Protein AF-R7TY00-F1 (afdb_monomer)

Structure (mmCIF, N/CA/C/O backbone):
data_AF-R7TY00-F1
#
_entry.id   AF-R7TY00-F1
#
loop_
_atom_site.group_PDB
_atom_site.id
_atom_site.type_symbol
_atom_site.label_atom_id
_atom_site.label_alt_id
_atom_site.label_comp_id
_atom_site.label_asym_id
_atom_site.label_entity_id
_atom_site.label_seq_id
_atom_site.pdbx_PDB_ins_code
_atom_site.Cartn_x
_atom_site.Cartn_y
_atom_site.Cartn_z
_atom_site.occupancy
_atom_site.B_iso_or_equiv
_atom_site.auth_seq_id
_atom_site.auth_comp_id
_atom_site.auth_asym_id
_atom_site.auth_atom_id
_atom_site.pdbx_PDB_model_num
ATOM 1 N N . LEU A 1 1 ? -5.956 -18.239 -15.427 1.00 27.27 1 LEU A N 1
ATOM 2 C CA . LEU A 1 1 ? -6.424 -19.317 -14.530 1.00 27.27 1 LEU A CA 1
ATOM 3 C C . LEU A 1 1 ? -5.347 -20.391 -14.455 1.00 27.27 1 LEU A C 1
ATOM 5 O O . LEU A 1 1 ? -5.398 -21.331 -15.228 1.00 27.27 1 LEU A O 1
ATOM 9 N N . TRP A 1 2 ? -4.341 -20.191 -13.605 1.00 21.28 2 TRP A N 1
ATOM 10 C CA . TRP A 1 2 ? -3.371 -21.219 -13.214 1.00 21.28 2 TRP A CA 1
ATOM 11 C C . TRP A 1 2 ? -3.068 -20.985 -11.730 1.00 21.28 2 TRP A C 1
ATOM 13 O O . TRP A 1 2 ? -2.509 -19.950 -11.372 1.00 21.28 2 TRP A O 1
ATOM 23 N N . THR A 1 3 ? -3.526 -21.903 -10.884 1.00 23.73 3 THR A N 1
ATOM 24 C CA . THR A 1 3 ? -3.155 -22.048 -9.471 1.00 23.73 3 THR A CA 1
ATOM 25 C C . THR A 1 3 ? -1.906 -22.922 -9.396 1.00 23.73 3 THR A C 1
ATOM 27 O O . THR A 1 3 ? -1.808 -23.899 -10.138 1.00 23.73 3 THR A O 1
ATOM 30 N N . PHE A 1 4 ? -0.956 -22.585 -8.524 1.00 26.56 4 PHE A N 1
ATOM 31 C CA . PHE A 1 4 ? 0.156 -23.478 -8.204 1.00 26.56 4 PHE A CA 1
ATOM 32 C C . PHE A 1 4 ? 0.412 -23.459 -6.696 1.00 26.56 4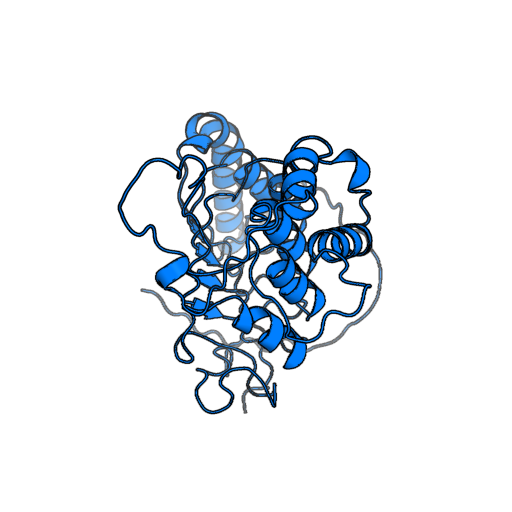 PHE A C 1
ATOM 34 O O . PHE A 1 4 ? 0.795 -22.426 -6.143 1.00 26.56 4 PHE A O 1
ATOM 41 N N . ASP A 1 5 ? 0.146 -24.615 -6.089 1.00 28.81 5 ASP A N 1
ATOM 42 C CA . ASP A 1 5 ? 0.664 -25.087 -4.809 1.00 28.81 5 ASP A CA 1
ATOM 43 C C . ASP A 1 5 ? 2.113 -25.525 -5.008 1.00 28.81 5 ASP A C 1
ATOM 45 O O . ASP A 1 5 ? 2.393 -26.321 -5.903 1.00 28.81 5 ASP A O 1
ATOM 49 N N . GLU A 1 6 ? 3.024 -25.085 -4.145 1.00 29.39 6 GLU A N 1
ATOM 50 C CA . GLU A 1 6 ? 4.239 -25.859 -3.903 1.00 29.39 6 GLU A CA 1
ATOM 51 C C . GLU A 1 6 ? 4.725 -25.662 -2.464 1.00 29.39 6 GLU A C 1
ATOM 53 O O . GLU A 1 6 ? 5.024 -24.558 -1.996 1.00 29.39 6 GLU A O 1
ATOM 58 N N . LYS A 1 7 ? 4.745 -26.792 -1.753 1.00 27.20 7 LYS A N 1
ATOM 59 C CA . LYS A 1 7 ? 5.337 -26.990 -0.437 1.00 27.20 7 LYS A CA 1
ATOM 60 C C . LYS A 1 7 ? 6.853 -26.883 -0.568 1.00 27.20 7 LYS A C 1
ATOM 62 O O . LYS A 1 7 ? 7.485 -27.796 -1.087 1.00 27.20 7 LYS A O 1
ATOM 67 N N . THR A 1 8 ? 7.443 -25.829 -0.021 1.00 27.59 8 THR A N 1
ATOM 68 C CA . THR A 1 8 ? 8.863 -25.831 0.351 1.00 27.59 8 THR A CA 1
ATOM 69 C C . THR A 1 8 ? 9.025 -25.140 1.693 1.00 27.59 8 THR A C 1
ATOM 71 O O . THR A 1 8 ? 8.930 -23.920 1.800 1.00 27.59 8 THR A O 1
ATOM 74 N N . SER A 1 9 ? 9.255 -25.957 2.716 1.00 28.00 9 SER A N 1
ATOM 75 C CA . SER A 1 9 ? 9.783 -25.575 4.020 1.00 28.00 9 SER A CA 1
ATOM 76 C C . SER A 1 9 ? 11.167 -24.947 3.852 1.00 28.00 9 SER A C 1
ATOM 78 O O . SER A 1 9 ? 12.078 -25.604 3.347 1.00 28.00 9 SER A O 1
ATOM 80 N N . VAL A 1 10 ? 11.339 -23.703 4.295 1.00 29.67 10 VAL A N 1
ATOM 81 C CA . VAL A 1 10 ? 12.664 -23.115 4.518 1.00 29.67 10 VAL A CA 1
ATOM 82 C C . VAL A 1 10 ? 12.727 -22.691 5.975 1.00 29.67 10 VAL A C 1
ATOM 84 O O . VAL A 1 10 ? 11.944 -21.854 6.421 1.00 29.67 10 VAL A O 1
ATOM 87 N N . ASN A 1 11 ? 13.636 -23.342 6.697 1.00 25.98 11 ASN A N 1
ATOM 88 C CA . ASN A 1 11 ? 13.944 -23.085 8.093 1.00 25.98 11 ASN A CA 1
ATOM 89 C C . ASN A 1 11 ? 14.358 -21.627 8.306 1.00 25.98 11 ASN A C 1
ATOM 91 O O . ASN A 1 11 ? 15.134 -21.054 7.542 1.00 25.98 11 ASN A O 1
ATOM 95 N N . THR A 1 12 ? 13.828 -21.067 9.384 1.00 32.31 12 THR A N 1
ATOM 96 C CA . THR A 1 12 ? 14.274 -19.842 10.036 1.00 32.31 12 THR A CA 1
ATOM 97 C C . THR A 1 12 ? 15.653 -20.042 10.648 1.00 32.31 12 THR A C 1
ATOM 99 O O . THR A 1 12 ? 15.804 -20.967 11.436 1.00 32.31 12 THR A O 1
ATOM 102 N N . GLU A 1 13 ? 16.600 -19.162 10.327 1.00 29.73 13 GLU A N 1
ATOM 103 C CA . GLU A 1 13 ? 17.693 -18.684 11.191 1.00 29.73 13 GLU A CA 1
ATOM 104 C C . GLU A 1 13 ? 18.541 -17.700 10.367 1.00 29.73 13 GLU A C 1
ATOM 106 O O . GLU A 1 13 ? 19.210 -18.093 9.421 1.00 29.73 13 GLU A O 1
ATOM 111 N N . ASP A 1 14 ? 18.381 -16.395 10.603 1.00 27.25 14 ASP A N 1
ATOM 112 C CA . ASP A 1 14 ? 19.433 -15.571 11.215 1.00 27.25 14 ASP A CA 1
ATOM 113 C C . ASP A 1 14 ? 19.050 -14.085 11.202 1.00 27.25 14 ASP A C 1
ATOM 115 O O . ASP A 1 14 ? 18.751 -13.475 10.172 1.00 27.25 14 ASP A O 1
ATOM 119 N N . ALA A 1 15 ? 19.068 -13.497 12.395 1.00 31.95 15 ALA A N 1
ATOM 120 C CA . ALA A 1 15 ? 19.020 -12.065 12.616 1.00 31.95 15 ALA A CA 1
ATOM 121 C C . ALA A 1 15 ? 20.461 -11.568 12.767 1.00 31.95 15 ALA A C 1
ATOM 123 O O . ALA A 1 15 ? 21.148 -11.967 13.702 1.00 31.95 15 ALA A O 1
ATOM 124 N N . GLY A 1 16 ? 20.919 -10.660 11.902 1.00 24.58 16 GLY A N 1
ATOM 125 C CA . GLY A 1 16 ? 22.227 -10.047 12.117 1.00 24.58 16 GLY A CA 1
ATOM 126 C C . GLY A 1 16 ? 22.810 -9.266 10.949 1.00 24.58 16 GLY A C 1
ATOM 127 O O . GLY A 1 16 ? 23.482 -9.822 10.094 1.00 24.58 16 GLY A O 1
ATOM 128 N N . SER A 1 17 ? 22.716 -7.942 11.067 1.00 25.98 17 SER A N 1
ATOM 129 C CA . SER A 1 17 ? 23.716 -6.955 10.632 1.00 25.98 17 SER A CA 1
ATOM 130 C C . SER A 1 17 ? 23.785 -6.492 9.164 1.00 25.98 17 SER A C 1
ATOM 132 O O . SER A 1 17 ? 23.927 -7.251 8.218 1.00 25.98 17 SER A O 1
ATOM 134 N N . HIS A 1 18 ? 23.844 -5.157 9.073 1.00 27.47 18 HIS A N 1
ATOM 135 C CA . HIS A 1 18 ? 24.577 -4.344 8.098 1.00 27.47 18 HIS A CA 1
ATOM 136 C C . HIS A 1 18 ? 23.933 -4.058 6.734 1.00 27.47 18 HIS A C 1
ATOM 138 O O . HIS A 1 18 ? 24.141 -4.737 5.739 1.00 27.47 18 HIS A O 1
ATOM 144 N N . LEU A 1 19 ? 23.278 -2.888 6.709 1.00 34.66 19 LEU A N 1
ATOM 145 C CA . LEU A 1 19 ? 23.361 -1.852 5.670 1.00 34.66 19 LEU A CA 1
ATOM 146 C C . LEU A 1 19 ? 24.579 -2.010 4.740 1.00 34.66 19 LEU A C 1
ATOM 148 O O . LEU A 1 19 ? 25.648 -1.453 4.998 1.00 34.66 19 LEU A O 1
ATOM 152 N N . LYS A 1 20 ? 24.392 -2.742 3.643 1.00 36.16 20 LYS A N 1
ATOM 153 C CA . LYS A 1 20 ? 25.238 -2.704 2.448 1.00 36.16 20 LYS A CA 1
ATOM 154 C C . LYS A 1 20 ? 24.495 -3.330 1.266 1.00 36.16 20 LYS A C 1
ATOM 156 O O . LYS A 1 20 ? 24.880 -4.373 0.771 1.00 36.16 20 LYS A O 1
ATOM 161 N N . GLU A 1 21 ? 23.452 -2.668 0.780 1.00 33.16 21 GLU A N 1
ATOM 162 C CA . GLU A 1 21 ? 22.908 -2.969 -0.550 1.00 33.16 21 GLU A CA 1
ATOM 163 C C . GLU A 1 21 ? 22.613 -1.665 -1.297 1.00 33.16 21 GLU A C 1
ATOM 165 O O . GLU A 1 21 ? 21.484 -1.222 -1.460 1.00 33.16 21 GLU A O 1
ATOM 170 N N . VAL A 1 22 ? 23.693 -1.022 -1.740 1.00 36.50 22 VAL A N 1
ATOM 171 C CA . VAL A 1 22 ? 23.739 -0.508 -3.111 1.00 36.50 22 VAL A CA 1
ATOM 172 C C . VAL A 1 22 ? 24.689 -1.461 -3.828 1.00 36.50 22 VAL A C 1
ATOM 174 O O . VAL A 1 22 ? 25.872 -1.177 -3.981 1.00 36.50 22 VAL A O 1
ATOM 177 N N . MET A 1 23 ? 24.211 -2.676 -4.099 1.00 35.66 23 MET A N 1
ATOM 178 C CA . MET A 1 23 ? 24.841 -3.528 -5.100 1.00 35.66 23 MET A CA 1
ATOM 179 C C . MET A 1 23 ? 24.275 -3.082 -6.440 1.00 35.66 23 MET A C 1
ATOM 181 O O . MET A 1 23 ? 23.058 -2.965 -6.574 1.00 35.66 23 MET A O 1
ATOM 185 N N . ASP A 1 24 ? 25.162 -2.773 -7.382 1.00 37.78 24 ASP A N 1
ATOM 186 C CA . ASP A 1 24 ? 24.810 -2.439 -8.756 1.00 37.78 24 ASP A CA 1
ATOM 187 C C . ASP A 1 24 ? 23.882 -3.529 -9.320 1.00 37.78 24 ASP A C 1
ATOM 189 O O . ASP A 1 24 ? 24.311 -4.646 -9.602 1.00 37.78 24 ASP A O 1
ATOM 193 N N . GLU A 1 25 ? 22.593 -3.201 -9.470 1.00 46.72 25 GLU A N 1
ATOM 194 C CA . GLU A 1 25 ? 21.574 -4.057 -10.106 1.00 46.72 25 GLU A CA 1
ATOM 195 C C . GLU A 1 25 ? 21.870 -4.289 -11.607 1.00 46.72 25 GLU A C 1
ATOM 197 O O . GLU A 1 25 ? 21.179 -5.072 -12.253 1.00 46.72 25 GLU A O 1
ATOM 202 N N . ASP A 1 26 ? 22.907 -3.632 -12.140 1.00 48.00 26 ASP A N 1
ATOM 203 C CA . ASP A 1 26 ? 23.396 -3.715 -13.519 1.00 48.00 26 ASP A CA 1
ATOM 204 C C . ASP A 1 26 ? 24.684 -4.558 -13.650 1.00 48.00 26 ASP A C 1
ATOM 206 O O . ASP A 1 26 ? 25.371 -4.479 -14.669 1.00 48.00 26 ASP A O 1
ATOM 210 N N . ALA A 1 27 ? 25.059 -5.341 -12.629 1.00 47.62 27 ALA A N 1
ATOM 211 C CA . ALA A 1 27 ? 26.183 -6.267 -12.748 1.00 47.62 27 ALA A CA 1
ATOM 212 C C . ALA A 1 27 ? 25.922 -7.261 -13.893 1.00 47.62 27 ALA A C 1
ATOM 214 O O . ALA A 1 27 ? 24.875 -7.910 -13.918 1.00 47.62 27 ALA A O 1
ATOM 215 N N . ASP A 1 28 ? 26.875 -7.375 -14.825 1.00 52.00 28 ASP A N 1
ATOM 216 C CA . ASP A 1 28 ? 26.848 -8.345 -15.920 1.00 52.00 28 ASP A CA 1
ATOM 217 C C . ASP A 1 28 ? 26.657 -9.756 -15.343 1.00 52.00 28 ASP A C 1
ATOM 219 O O . ASP A 1 28 ? 27.585 -10.388 -14.838 1.00 52.00 28 ASP A O 1
ATOM 223 N N . GLU A 1 29 ? 25.414 -10.234 -15.355 1.00 57.16 29 GLU A N 1
ATOM 224 C CA . GLU A 1 29 ? 25.079 -11.563 -14.876 1.00 57.16 29 GLU A CA 1
ATOM 225 C C . GLU A 1 29 ? 25.740 -12.607 -15.790 1.00 57.16 29 GLU A C 1
ATOM 227 O O . GLU A 1 29 ? 25.371 -12.719 -16.960 1.00 57.16 29 GLU A O 1
ATOM 232 N N . ASP A 1 30 ? 26.666 -13.402 -15.238 1.00 51.84 30 ASP A N 1
ATOM 233 C CA . ASP A 1 30 ? 27.385 -14.498 -15.906 1.00 51.84 30 ASP A CA 1
ATOM 234 C C . ASP A 1 30 ? 26.509 -15.234 -16.940 1.00 51.84 30 ASP A C 1
ATOM 236 O O . ASP A 1 30 ? 25.578 -15.975 -16.593 1.00 51.84 30 ASP A O 1
ATOM 240 N N . GLU A 1 31 ? 26.790 -15.057 -18.236 1.00 59.91 31 GLU A N 1
ATOM 241 C CA . GLU A 1 31 ? 26.012 -15.648 -19.341 1.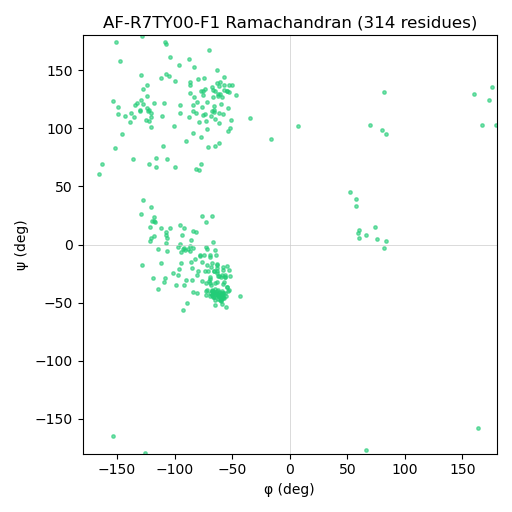00 59.91 31 GLU A CA 1
ATOM 242 C C . GLU A 1 31 ? 26.103 -17.189 -19.411 1.00 59.91 31 GLU A C 1
ATOM 244 O O . GLU A 1 31 ? 25.495 -17.807 -20.277 1.00 59.91 31 GLU A O 1
ATOM 249 N N . SER A 1 32 ? 26.812 -17.826 -18.478 1.00 62.84 32 SER A N 1
ATOM 250 C CA . SER A 1 32 ? 27.097 -19.265 -18.446 1.00 62.84 32 SER A CA 1
ATOM 251 C C . SER A 1 32 ? 26.004 -20.141 -17.814 1.00 62.84 32 SER A C 1
ATOM 253 O O . SER A 1 32 ? 26.153 -21.361 -17.778 1.00 62.84 32 SER A O 1
ATOM 255 N N . SER A 1 33 ? 24.919 -19.561 -17.284 1.00 70.38 33 SER A N 1
ATOM 256 C CA . SER A 1 33 ? 23.854 -20.337 -16.635 1.00 70.38 33 SER A CA 1
ATOM 257 C C . SER A 1 33 ? 22.834 -20.897 -17.633 1.00 70.38 33 SER A C 1
ATOM 259 O O . SER A 1 33 ? 22.052 -20.148 -18.219 1.00 70.38 33 SER A O 1
ATOM 261 N N . ASP A 1 34 ? 22.780 -22.227 -17.736 1.00 76.19 34 ASP A N 1
ATOM 262 C CA . ASP A 1 34 ? 21.813 -22.962 -18.564 1.00 76.19 34 ASP A CA 1
ATOM 263 C C . ASP A 1 34 ? 20.459 -23.230 -17.865 1.00 76.19 34 ASP A C 1
ATOM 265 O O . ASP A 1 34 ? 19.596 -23.902 -18.433 1.00 76.19 34 ASP A O 1
ATOM 269 N N . ASP A 1 35 ? 20.223 -22.736 -16.635 1.00 79.88 35 ASP A N 1
ATOM 270 C CA . ASP A 1 35 ? 18.935 -22.947 -15.950 1.00 79.88 35 ASP A CA 1
ATOM 271 C C . ASP A 1 35 ? 17.808 -22.206 -16.708 1.00 79.88 35 ASP A C 1
ATOM 273 O O . ASP A 1 35 ? 17.817 -20.968 -16.777 1.00 79.88 35 ASP A O 1
ATOM 277 N N . PRO A 1 36 ? 16.778 -22.913 -17.219 1.00 78.50 36 PRO A N 1
ATOM 278 C CA . PRO A 1 36 ? 15.684 -22.299 -17.975 1.00 78.50 36 PRO A CA 1
ATOM 279 C C . PRO A 1 36 ? 14.957 -21.176 -17.222 1.00 78.50 36 PRO A C 1
ATOM 281 O O . PRO A 1 36 ? 14.404 -20.259 -17.836 1.00 78.50 36 PRO A O 1
ATOM 284 N N . ARG A 1 37 ? 14.948 -21.224 -15.883 1.00 75.88 37 ARG A N 1
ATOM 285 C CA . ARG A 1 37 ? 14.336 -20.196 -15.029 1.00 75.88 37 ARG A CA 1
ATOM 286 C C . ARG A 1 37 ? 15.154 -18.908 -15.034 1.00 75.88 37 ARG A C 1
ATOM 288 O O . ARG A 1 37 ? 14.561 -17.831 -15.077 1.00 75.88 37 ARG A O 1
ATOM 295 N N . ILE A 1 38 ? 16.482 -19.020 -15.025 1.00 76.88 38 ILE A N 1
ATOM 296 C CA . ILE A 1 38 ? 17.407 -17.880 -15.069 1.00 76.88 38 ILE A CA 1
ATOM 297 C C . ILE A 1 38 ? 17.343 -17.224 -16.451 1.00 76.88 38 ILE A C 1
ATOM 299 O O . ILE A 1 38 ? 17.160 -16.011 -16.547 1.00 76.88 38 ILE A O 1
ATOM 303 N N . ILE A 1 39 ? 17.341 -18.022 -17.523 1.00 81.06 39 ILE A N 1
ATOM 304 C CA . ILE A 1 39 ? 17.204 -17.529 -18.904 1.00 81.06 39 ILE A CA 1
ATOM 305 C C . ILE A 1 39 ? 15.897 -16.743 -19.089 1.00 81.06 39 ILE A C 1
ATOM 307 O O . ILE A 1 39 ? 15.900 -15.638 -19.641 1.00 81.06 39 ILE A O 1
ATOM 311 N N . LYS A 1 40 ? 14.770 -17.275 -18.594 1.00 81.56 40 LYS A N 1
ATOM 312 C CA . LYS A 1 40 ? 13.471 -16.590 -18.671 1.00 81.56 40 LYS A CA 1
ATOM 313 C C . LYS A 1 40 ? 13.477 -15.266 -17.901 1.00 81.56 40 LYS A C 1
ATOM 315 O O . LYS A 1 40 ? 12.990 -14.269 -18.431 1.00 81.56 40 LYS A O 1
ATOM 320 N N . SER A 1 41 ? 14.048 -15.247 -16.694 1.00 81.12 41 SER A N 1
ATOM 321 C CA . SER A 1 41 ? 14.174 -14.024 -15.890 1.00 81.12 41 SER A CA 1
ATOM 322 C C . SER A 1 41 ? 15.021 -12.973 -16.618 1.00 81.12 41 SER A C 1
ATOM 324 O O . SER A 1 41 ? 14.606 -11.823 -16.745 1.00 81.12 41 SER A O 1
ATOM 326 N N . ARG A 1 42 ? 16.162 -13.357 -17.196 1.00 81.94 42 ARG A N 1
ATOM 327 C CA . ARG A 1 42 ? 17.012 -12.440 -17.975 1.00 81.94 42 ARG A CA 1
ATOM 328 C C . ARG A 1 42 ? 16.293 -11.855 -19.181 1.00 81.94 42 ARG A C 1
ATOM 330 O O . ARG A 1 42 ? 16.400 -10.661 -19.453 1.00 81.94 42 ARG A O 1
ATOM 337 N N . HIS A 1 43 ? 15.550 -12.684 -19.909 1.00 86.25 43 HIS A N 1
ATOM 338 C CA . HIS A 1 43 ? 14.774 -12.216 -21.053 1.00 86.25 43 HIS A CA 1
ATOM 339 C C . HIS A 1 43 ? 13.706 -11.198 -20.631 1.00 86.25 43 HIS A C 1
ATOM 341 O O . HIS A 1 43 ? 13.581 -10.141 -21.250 1.00 86.25 43 HIS A O 1
ATOM 347 N N . GLU A 1 44 ? 12.993 -11.476 -19.537 1.00 89.44 44 GLU A N 1
ATOM 348 C CA . GLU A 1 44 ? 12.049 -10.538 -18.929 1.00 89.44 44 GLU A CA 1
ATOM 349 C C . GLU A 1 44 ? 12.732 -9.218 -18.535 1.00 89.44 44 GLU A C 1
ATOM 351 O O . GLU A 1 44 ? 12.225 -8.150 -18.877 1.00 89.44 44 GLU A O 1
ATOM 356 N N . ALA A 1 45 ? 13.912 -9.275 -17.905 1.00 87.50 45 ALA A N 1
ATOM 357 C CA . ALA A 1 45 ? 14.672 -8.092 -17.499 1.00 87.50 45 ALA A CA 1
ATOM 358 C C . ALA A 1 45 ? 15.031 -7.207 -18.703 1.00 87.50 45 ALA A C 1
ATOM 360 O O . ALA A 1 45 ? 14.777 -6.002 -18.694 1.00 87.50 45 ALA A O 1
ATOM 361 N N . LYS A 1 46 ? 15.542 -7.816 -19.785 1.00 89.25 46 LYS A N 1
ATOM 362 C CA . LYS A 1 46 ? 15.892 -7.115 -21.033 1.00 89.25 46 LYS A CA 1
ATOM 363 C C . LYS A 1 46 ? 14.672 -6.423 -21.653 1.00 89.25 46 LYS A C 1
ATOM 365 O O . LYS A 1 46 ? 14.776 -5.273 -22.086 1.00 89.25 46 LYS A O 1
ATOM 370 N N . ILE A 1 47 ? 13.511 -7.085 -21.663 1.00 91.75 47 ILE A N 1
ATOM 371 C CA . ILE A 1 47 ? 12.260 -6.492 -22.160 1.00 91.75 47 ILE A CA 1
ATOM 372 C C . ILE A 1 47 ? 11.837 -5.314 -21.285 1.00 91.75 47 ILE A C 1
ATOM 374 O O . ILE A 1 47 ? 11.582 -4.230 -21.812 1.00 91.75 47 ILE A O 1
ATOM 378 N N . LEU A 1 48 ? 11.765 -5.504 -19.965 1.00 91.44 48 LEU A N 1
ATOM 379 C CA . LEU A 1 48 ? 11.332 -4.460 -19.037 1.00 91.44 48 LEU A CA 1
ATOM 380 C C . LEU A 1 48 ? 12.252 -3.240 -19.116 1.00 91.44 48 LEU A C 1
ATOM 382 O O . LEU A 1 48 ? 11.764 -2.113 -19.223 1.00 91.44 48 LEU A O 1
ATOM 386 N N . HIS A 1 49 ? 13.567 -3.453 -19.159 1.00 91.56 49 HIS A N 1
ATOM 387 C CA . HIS A 1 49 ? 14.544 -2.386 -19.342 1.00 91.56 49 HIS A CA 1
ATOM 388 C C . HIS A 1 49 ? 14.316 -1.636 -20.665 1.00 91.56 49 HIS A C 1
ATOM 390 O O . HIS A 1 49 ? 14.191 -0.408 -20.672 1.00 91.56 49 HIS A O 1
ATOM 396 N N . GLY A 1 50 ? 14.161 -2.357 -21.782 1.00 91.75 50 GLY A N 1
ATOM 397 C CA . GLY A 1 50 ? 13.872 -1.758 -23.088 1.00 91.75 50 GLY A CA 1
ATOM 398 C C . GLY A 1 50 ? 12.574 -0.941 -23.103 1.00 91.75 50 GLY A C 1
ATOM 399 O O . GLY A 1 50 ? 12.557 0.197 -23.580 1.00 91.75 50 GLY A O 1
ATOM 400 N N . VAL A 1 51 ? 11.496 -1.469 -22.517 1.00 92.25 51 VAL A N 1
ATOM 401 C CA . VAL A 1 51 ? 10.210 -0.767 -22.376 1.00 92.25 51 VAL A CA 1
ATOM 402 C C . VAL A 1 51 ? 10.382 0.515 -21.560 1.00 92.25 51 VAL A C 1
ATOM 404 O O . VAL A 1 51 ? 9.948 1.583 -21.996 1.00 92.25 51 VAL A O 1
ATOM 407 N N . CYS A 1 52 ? 11.065 0.450 -20.419 1.00 90.50 52 CYS A N 1
ATOM 408 C CA . CYS A 1 52 ? 11.253 1.599 -19.533 1.00 90.50 52 CYS A CA 1
ATOM 409 C C . CYS A 1 52 ? 12.175 2.679 -20.110 1.00 90.50 52 CYS A C 1
ATOM 411 O O . CYS A 1 52 ? 12.029 3.856 -19.779 1.00 90.50 52 CYS A O 1
ATOM 413 N N . HIS A 1 53 ? 13.139 2.304 -20.952 1.00 89.88 53 HIS A N 1
ATOM 414 C CA . HIS A 1 53 ? 14.096 3.243 -21.539 1.00 89.88 53 HIS A CA 1
ATOM 415 C C . HIS A 1 53 ? 13.630 3.836 -22.867 1.00 89.88 53 HIS A C 1
ATOM 417 O O . HIS A 1 53 ? 13.970 4.981 -23.161 1.00 89.88 53 HIS A O 1
ATOM 423 N N . HIS A 1 54 ? 12.844 3.103 -23.657 1.00 93.38 54 HIS A N 1
ATOM 424 C CA . HIS A 1 54 ? 12.498 3.527 -25.015 1.00 93.38 54 HIS A CA 1
ATOM 425 C C . HIS A 1 54 ? 11.015 3.844 -25.204 1.00 93.38 54 HIS A C 1
ATOM 427 O O . HIS A 1 54 ? 10.687 4.798 -25.913 1.00 93.38 54 HIS A O 1
ATOM 433 N N . LEU A 1 55 ? 10.119 3.079 -24.575 1.00 94.06 55 LEU A N 1
ATOM 434 C CA . LEU A 1 55 ? 8.676 3.228 -24.770 1.00 94.06 55 LEU A CA 1
ATOM 435 C C . LEU A 1 55 ? 8.067 4.178 -23.737 1.00 94.06 55 LEU A C 1
ATOM 437 O O . LEU A 1 55 ? 7.471 5.194 -24.096 1.00 94.06 55 LEU A O 1
ATOM 441 N N . VAL A 1 56 ? 8.261 3.877 -22.455 1.00 93.00 56 VAL A N 1
ATOM 442 C CA . VAL A 1 56 ? 7.681 4.604 -21.316 1.00 93.00 56 VAL A CA 1
ATOM 443 C C . VAL A 1 56 ? 7.958 6.114 -21.352 1.00 93.00 56 VAL A C 1
ATOM 445 O O . VAL A 1 56 ? 7.019 6.870 -21.114 1.00 93.00 56 VAL A O 1
ATOM 448 N N . PRO A 1 57 ? 9.149 6.614 -21.740 1.00 92.81 57 PRO A N 1
ATOM 449 C CA . PRO A 1 57 ? 9.375 8.058 -21.834 1.00 92.81 57 PRO A CA 1
ATOM 450 C C . PRO A 1 57 ? 8.503 8.770 -22.879 1.00 92.81 57 PRO A C 1
ATOM 452 O O . PRO A 1 57 ? 8.345 9.984 -22.810 1.00 92.81 57 PRO A O 1
ATOM 455 N N . ARG A 1 58 ? 7.951 8.038 -23.857 1.00 95.44 58 ARG A N 1
ATOM 456 C CA . ARG A 1 58 ? 7.111 8.589 -24.932 1.00 95.44 58 ARG A CA 1
ATOM 457 C C . ARG A 1 58 ? 5.619 8.430 -24.663 1.00 95.44 58 ARG A C 1
ATOM 459 O O . ARG A 1 58 ? 4.848 9.296 -25.057 1.00 95.44 58 ARG A O 1
ATOM 466 N N . VAL A 1 59 ? 5.216 7.329 -24.028 1.00 95.19 59 VAL A N 1
ATOM 467 C CA . VAL A 1 59 ? 3.794 6.977 -23.839 1.00 95.19 59 VAL A CA 1
ATOM 468 C C . VAL A 1 59 ? 3.341 6.985 -22.380 1.00 95.19 59 VAL A C 1
ATOM 470 O O . VAL A 1 59 ? 2.160 6.789 -22.117 1.00 95.19 59 VAL A O 1
ATOM 473 N N . GLY A 1 60 ? 4.250 7.215 -21.428 1.00 90.50 60 GLY A N 1
ATOM 474 C CA . GLY A 1 60 ? 4.004 7.053 -19.993 1.00 90.50 60 GLY A CA 1
ATOM 475 C C . GLY A 1 60 ? 2.846 7.892 -19.451 1.00 90.50 60 GLY A C 1
ATOM 476 O O . GLY A 1 60 ? 2.074 7.414 -18.626 1.00 90.50 60 GLY A O 1
ATOM 477 N N . SER A 1 61 ? 2.625 9.097 -19.983 1.00 91.25 61 SER A N 1
ATOM 478 C CA . SER A 1 61 ? 1.472 9.931 -19.611 1.00 91.25 61 SER A CA 1
ATOM 479 C C . SER A 1 61 ? 0.117 9.301 -19.961 1.00 91.25 61 SER A C 1
ATOM 481 O O . SER A 1 61 ? -0.881 9.645 -19.333 1.00 91.25 61 SER A O 1
ATOM 483 N N . GLY A 1 62 ? 0.067 8.380 -20.926 1.00 92.81 62 GLY A N 1
ATOM 484 C CA . GLY A 1 62 ? -1.131 7.620 -21.288 1.00 92.81 62 GLY A CA 1
ATOM 485 C C . GLY A 1 62 ? -1.273 6.282 -20.557 1.00 92.81 62 GLY A C 1
ATOM 486 O O . GLY A 1 62 ? -2.261 5.582 -20.764 1.00 92.81 62 GLY A O 1
ATOM 487 N N . VAL A 1 63 ? -0.300 5.891 -19.728 1.00 94.88 63 VAL A N 1
ATOM 488 C CA . VAL A 1 63 ? -0.339 4.615 -19.007 1.00 94.88 63 VAL A CA 1
ATOM 489 C C . VAL A 1 63 ? -1.210 4.756 -17.760 1.00 94.88 63 VAL A C 1
ATOM 491 O O . VAL A 1 63 ? -0.851 5.450 -16.812 1.00 94.88 63 VAL A O 1
ATOM 494 N N . GLU A 1 64 ? -2.344 4.055 -17.752 1.00 94.50 64 GLU A N 1
ATOM 495 C CA . GLU A 1 64 ? -3.264 4.016 -16.605 1.00 94.50 64 GLU A CA 1
ATOM 496 C C . GLU A 1 64 ? -3.135 2.735 -15.764 1.00 94.50 64 GLU A C 1
ATOM 498 O O . GLU A 1 64 ? -3.492 2.727 -14.586 1.00 94.50 64 GLU A O 1
ATOM 503 N N . ILE A 1 65 ? -2.648 1.642 -16.357 1.00 96.62 65 ILE A N 1
ATOM 504 C CA . ILE A 1 65 ? -2.599 0.319 -15.727 1.00 96.62 65 ILE A CA 1
ATOM 505 C C . ILE A 1 65 ? -1.188 -0.243 -15.863 1.00 96.62 65 ILE A C 1
ATOM 507 O O . ILE A 1 65 ? -0.683 -0.397 -16.974 1.00 96.62 65 ILE A O 1
ATOM 511 N N . ILE A 1 66 ? -0.581 -0.592 -14.733 1.00 96.31 66 ILE A N 1
ATOM 512 C CA . ILE A 1 66 ? 0.694 -1.303 -14.655 1.00 96.31 66 ILE A CA 1
ATOM 513 C C . ILE A 1 66 ? 0.458 -2.564 -13.828 1.00 96.31 66 ILE A C 1
ATOM 515 O O . ILE A 1 66 ? 0.090 -2.484 -12.659 1.00 96.31 66 ILE A O 1
ATOM 519 N N . LYS A 1 67 ? 0.656 -3.728 -14.449 1.00 97.12 67 LYS A N 1
ATOM 520 C CA . LYS A 1 67 ? 0.552 -5.040 -13.804 1.00 97.12 67 LYS A CA 1
ATOM 521 C C . LYS A 1 67 ? 1.844 -5.803 -14.029 1.00 97.12 67 LYS A C 1
ATOM 523 O O . LYS A 1 67 ? 2.110 -6.236 -15.147 1.00 97.12 67 LYS A O 1
ATOM 528 N N . LEU A 1 68 ? 2.637 -5.931 -12.975 1.00 95.88 68 LEU A N 1
ATOM 529 C CA . LEU A 1 68 ? 3.939 -6.599 -12.971 1.00 95.88 68 LEU A CA 1
ATOM 530 C C . LEU A 1 68 ? 4.031 -7.621 -11.827 1.00 95.88 68 LEU A C 1
ATOM 532 O O . LEU A 1 68 ? 5.123 -7.929 -11.350 1.00 95.88 68 LEU A O 1
ATOM 536 N N . SER A 1 69 ? 2.881 -8.155 -11.396 1.00 95.25 69 SER A N 1
ATOM 537 C CA . SER A 1 69 ? 2.798 -9.207 -10.383 1.00 95.25 69 SER A CA 1
ATOM 538 C C . SER A 1 69 ? 3.728 -10.378 -10.704 1.00 95.25 69 SER A C 1
ATOM 540 O O . SER A 1 69 ? 3.806 -10.831 -11.850 1.00 95.25 69 SER A O 1
ATOM 542 N N . ARG A 1 70 ? 4.418 -10.889 -9.678 1.00 93.19 70 ARG A N 1
ATOM 543 C CA . ARG A 1 70 ? 5.354 -12.027 -9.726 1.00 93.19 70 ARG A CA 1
ATOM 544 C C . ARG A 1 70 ? 6.548 -11.834 -10.663 1.00 93.19 70 ARG A C 1
ATOM 546 O O . ARG A 1 70 ? 7.266 -12.802 -10.925 1.00 93.19 70 ARG A O 1
ATOM 553 N N . SER A 1 71 ? 6.787 -10.614 -11.145 1.00 91.88 71 SER A N 1
ATOM 554 C CA . SER A 1 71 ? 7.981 -10.304 -11.923 1.00 91.88 71 SER A CA 1
ATOM 555 C C . SER A 1 71 ? 9.224 -10.448 -11.048 1.00 91.88 71 SER A C 1
ATOM 557 O O . SER A 1 71 ? 9.425 -9.706 -10.084 1.00 91.88 71 SER A O 1
ATOM 559 N N . LYS A 1 72 ? 10.068 -11.432 -11.371 1.00 84.94 72 LYS A N 1
ATOM 560 C CA . LYS A 1 72 ? 11.318 -11.692 -10.634 1.00 84.94 72 LYS A CA 1
ATOM 561 C C . LYS A 1 72 ? 12.439 -10.743 -11.040 1.00 84.94 72 LYS A C 1
ATOM 563 O O . LYS A 1 72 ? 13.370 -10.546 -10.266 1.00 84.94 72 LYS A O 1
ATOM 568 N N . SER A 1 73 ? 12.317 -10.181 -12.237 1.00 87.75 73 SER A N 1
ATOM 569 C CA . SER A 1 73 ? 13.297 -9.297 -12.863 1.00 87.75 73 SER A CA 1
ATOM 570 C C . SER A 1 73 ? 12.988 -7.816 -12.674 1.00 87.75 73 SER A C 1
ATOM 572 O O . SER A 1 73 ? 13.741 -6.967 -13.146 1.00 87.75 73 SER A O 1
ATOM 574 N N . LEU A 1 74 ? 11.868 -7.488 -12.026 1.00 91.00 74 LEU A N 1
ATOM 575 C CA . LEU A 1 74 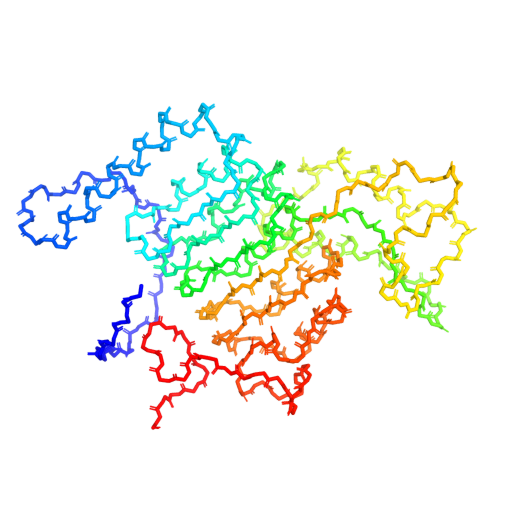? 11.524 -6.112 -11.721 1.00 91.00 74 LEU A CA 1
ATOM 576 C C . LEU A 1 74 ? 12.414 -5.593 -10.591 1.00 91.00 74 LEU A C 1
ATOM 578 O O . LEU A 1 74 ? 12.285 -6.013 -9.440 1.00 91.00 74 LEU A O 1
ATOM 582 N N . SER A 1 75 ? 13.284 -4.648 -10.930 1.00 90.00 75 SER A N 1
ATOM 583 C CA . SER A 1 75 ? 14.132 -3.967 -9.962 1.00 90.00 75 SER A CA 1
ATOM 584 C C . SER A 1 75 ? 13.442 -2.745 -9.346 1.00 90.00 75 SER A C 1
ATOM 586 O O . SER A 1 75 ? 12.481 -2.176 -9.892 1.00 90.00 75 SER A O 1
ATOM 588 N N . THR A 1 76 ? 13.942 -2.311 -8.189 1.00 91.94 76 THR A N 1
ATOM 589 C CA . THR A 1 76 ? 13.401 -1.138 -7.485 1.00 91.94 76 THR A CA 1
ATOM 590 C C . THR A 1 76 ? 13.669 0.146 -8.276 1.00 91.94 76 THR A C 1
ATOM 592 O O . THR A 1 76 ? 12.786 0.999 -8.402 1.00 91.94 76 THR A O 1
ATOM 595 N N . SER A 1 77 ? 14.861 0.263 -8.866 1.00 90.12 77 SER A N 1
ATOM 596 C CA . SER A 1 77 ? 15.268 1.394 -9.709 1.00 90.12 77 SER A CA 1
ATOM 597 C C . SER A 1 77 ? 14.390 1.533 -10.960 1.00 90.12 77 SER A C 1
ATOM 599 O O . SER A 1 77 ? 13.917 2.628 -11.290 1.00 90.12 77 SER A O 1
ATOM 601 N N . LEU A 1 78 ? 14.087 0.411 -11.618 1.00 91.44 78 LEU A N 1
ATOM 602 C CA . LEU A 1 78 ? 13.238 0.377 -12.802 1.00 91.44 78 LEU A CA 1
ATOM 603 C C . LEU A 1 78 ? 11.795 0.768 -12.472 1.00 91.44 78 LEU A C 1
ATOM 605 O O . LEU A 1 78 ? 11.189 1.578 -13.177 1.00 91.44 78 LEU A O 1
ATOM 609 N N . THR A 1 79 ? 11.271 0.253 -11.358 1.00 93.31 79 THR A N 1
ATOM 610 C CA . THR A 1 79 ? 9.941 0.612 -10.849 1.00 93.31 79 THR A CA 1
ATOM 611 C C . THR A 1 79 ? 9.857 2.106 -10.546 1.00 93.31 79 THR A C 1
ATOM 613 O O . THR A 1 79 ? 8.911 2.771 -10.965 1.00 93.31 79 THR A O 1
ATOM 616 N N . GLN A 1 80 ? 10.878 2.678 -9.905 1.00 91.56 80 GLN A N 1
ATOM 617 C CA . GLN A 1 80 ? 10.921 4.112 -9.623 1.00 91.56 80 GLN A CA 1
ATOM 618 C C . GLN A 1 80 ? 10.845 4.963 -10.897 1.00 91.56 80 GLN A C 1
ATOM 620 O O . GLN A 1 80 ? 10.168 5.999 -10.925 1.00 91.56 80 GLN A O 1
ATOM 625 N N . LYS A 1 81 ? 11.526 4.526 -11.963 1.00 90.06 81 LYS A N 1
ATOM 626 C CA . LYS A 1 81 ? 11.492 5.177 -13.276 1.00 90.06 81 LYS A CA 1
ATOM 627 C C . LYS A 1 81 ? 10.122 5.047 -13.939 1.00 90.06 81 LYS A C 1
ATOM 629 O O . LYS A 1 81 ? 9.612 6.048 -14.439 1.00 90.06 81 LYS A O 1
ATOM 634 N N . LEU A 1 82 ? 9.509 3.862 -13.889 1.00 92.06 82 LEU A N 1
ATOM 635 C CA . LEU A 1 82 ? 8.140 3.633 -14.362 1.00 92.06 82 LEU A CA 1
ATOM 636 C C . LEU A 1 82 ? 7.153 4.587 -13.688 1.00 92.06 82 LEU A C 1
ATOM 638 O O . LEU A 1 82 ? 6.450 5.322 -14.375 1.00 92.06 82 LEU A O 1
ATOM 642 N N . LEU A 1 83 ? 7.145 4.633 -12.355 1.00 90.62 83 LEU A N 1
ATOM 643 C CA . LEU A 1 83 ? 6.218 5.474 -11.593 1.00 90.62 83 LEU A CA 1
ATOM 644 C C . LEU A 1 83 ? 6.456 6.971 -11.832 1.00 90.62 83 LEU A C 1
ATOM 646 O O . LEU A 1 83 ? 5.505 7.747 -11.885 1.00 90.62 83 LEU A O 1
ATOM 650 N N . LYS A 1 84 ? 7.711 7.382 -12.054 1.00 88.50 84 LYS A N 1
ATOM 651 C CA . LYS A 1 84 ? 8.048 8.765 -12.419 1.00 88.50 84 LYS A CA 1
ATOM 652 C C . LYS A 1 84 ? 7.538 9.147 -13.813 1.00 88.50 84 LYS A C 1
ATOM 654 O O . LYS A 1 84 ? 7.126 10.285 -14.022 1.00 88.50 84 LYS A O 1
ATOM 659 N N . SER A 1 85 ? 7.609 8.232 -14.777 1.00 91.31 85 SER A N 1
ATOM 660 C CA . SER A 1 85 ? 7.204 8.486 -16.164 1.00 91.31 85 SER A CA 1
ATOM 661 C C . SER A 1 85 ? 5.712 8.263 -16.423 1.00 91.31 85 SER A C 1
ATOM 663 O O . SER A 1 85 ? 5.206 8.741 -17.439 1.00 91.31 85 SER A O 1
ATOM 665 N N . CYS A 1 86 ? 5.009 7.587 -15.513 1.00 92.19 86 CYS A N 1
ATOM 666 C CA . CYS A 1 86 ? 3.591 7.257 -15.627 1.00 92.19 86 CYS A CA 1
ATOM 667 C C . CYS A 1 86 ? 2.756 7.951 -14.526 1.00 92.19 86 CYS A C 1
ATOM 669 O O . CYS A 1 86 ? 2.322 7.299 -13.576 1.00 92.19 86 CYS A O 1
ATOM 671 N N . PRO A 1 87 ? 2.500 9.272 -14.619 1.00 87.25 87 PRO A N 1
ATOM 672 C CA . PRO A 1 87 ? 1.813 10.022 -13.560 1.00 87.25 87 PRO A CA 1
ATOM 673 C C . PRO A 1 87 ? 0.314 9.699 -13.429 1.00 87.25 87 PRO A C 1
ATOM 675 O O . PRO A 1 87 ? -0.262 9.888 -12.362 1.00 87.25 87 PRO A O 1
ATOM 678 N N . ASN A 1 88 ? -0.321 9.192 -14.493 1.00 88.00 88 ASN A N 1
ATOM 679 C CA . ASN A 1 88 ? -1.769 8.951 -14.560 1.00 88.00 88 ASN A CA 1
ATOM 680 C C . ASN A 1 88 ? -2.175 7.510 -14.208 1.00 88.00 88 ASN A C 1
ATOM 682 O O . ASN A 1 88 ? -3.288 7.086 -14.520 1.00 88.00 88 ASN A O 1
ATOM 686 N N . VAL A 1 89 ? -1.288 6.746 -13.566 1.00 91.44 89 VAL A N 1
ATOM 687 C CA . VAL A 1 89 ? -1.578 5.367 -13.164 1.00 91.44 89 VAL A CA 1
ATOM 688 C C . VAL A 1 89 ? -2.736 5.340 -12.166 1.00 91.44 89 VAL A C 1
ATOM 690 O O . VAL A 1 89 ? -2.729 6.022 -11.142 1.00 91.44 89 VAL A O 1
ATOM 693 N N . ARG A 1 90 ? -3.732 4.513 -12.482 1.00 93.06 90 ARG A N 1
ATOM 694 C CA . ARG A 1 90 ? -4.931 4.245 -11.680 1.00 93.06 90 ARG A CA 1
ATOM 695 C C . ARG A 1 90 ? -4.906 2.857 -11.064 1.00 93.06 90 ARG A C 1
ATOM 697 O O . ARG A 1 90 ? -5.513 2.656 -10.017 1.00 93.06 90 ARG A O 1
ATOM 704 N N . HIS A 1 91 ? -4.235 1.915 -11.715 1.00 96.94 91 HIS A N 1
ATOM 705 C CA . HIS A 1 91 ? -4.123 0.536 -11.268 1.00 96.94 91 HIS A CA 1
ATOM 706 C C . HIS A 1 91 ? -2.657 0.119 -11.289 1.00 96.94 91 HIS A C 1
ATOM 708 O O . HIS A 1 91 ? -2.054 0.042 -12.360 1.00 96.94 91 HIS A O 1
ATOM 714 N N . LEU A 1 92 ? -2.107 -0.151 -10.111 1.00 97.12 92 LEU A N 1
ATOM 715 C CA . LEU A 1 92 ? -0.739 -0.600 -9.917 1.00 97.12 92 LEU A CA 1
ATOM 716 C C . LEU A 1 92 ? -0.750 -1.924 -9.157 1.00 97.12 92 LEU A C 1
ATOM 718 O O . LEU A 1 92 ? -1.144 -1.968 -7.997 1.00 97.12 92 LEU A O 1
ATOM 722 N N . ASP A 1 93 ? -0.297 -2.980 -9.815 1.00 98.19 93 ASP A N 1
ATOM 723 C CA . ASP A 1 93 ? -0.110 -4.298 -9.215 1.00 98.19 93 ASP A CA 1
ATOM 724 C C . ASP A 1 93 ? 1.360 -4.692 -9.345 1.00 98.19 93 ASP A C 1
ATOM 726 O O . ASP A 1 93 ? 1.860 -4.935 -10.450 1.00 98.19 93 ASP A O 1
ATOM 730 N N . LEU A 1 94 ? 2.045 -4.712 -8.203 1.00 97.19 94 LEU A N 1
ATOM 731 C CA . LEU A 1 94 ? 3.435 -5.139 -8.048 1.00 97.19 94 LEU A CA 1
ATOM 732 C C . LEU A 1 94 ? 3.535 -6.334 -7.091 1.00 97.19 94 LEU A C 1
ATOM 734 O O . LEU A 1 94 ? 4.599 -6.573 -6.523 1.00 97.19 94 LEU A O 1
ATOM 738 N N . SER A 1 95 ? 2.441 -7.067 -6.878 1.00 97.12 95 SER A N 1
ATOM 739 C CA . SER A 1 95 ? 2.386 -8.164 -5.911 1.00 97.12 95 SER A CA 1
ATOM 740 C C . SER A 1 95 ? 3.451 -9.235 -6.184 1.00 97.12 95 SER A C 1
ATOM 742 O O . SER A 1 95 ? 3.779 -9.546 -7.327 1.00 97.12 95 SER A O 1
ATOM 744 N N . TYR A 1 96 ? 4.008 -9.829 -5.130 1.00 94.81 96 TYR A N 1
ATOM 745 C CA . TYR A 1 96 ? 5.022 -10.885 -5.178 1.00 94.81 96 TYR A CA 1
ATOM 746 C C . TYR A 1 96 ? 6.298 -10.500 -5.945 1.00 94.81 96 TYR A C 1
ATOM 748 O O . TYR A 1 96 ? 6.930 -11.353 -6.575 1.00 94.81 96 TYR A O 1
ATOM 756 N N . THR A 1 97 ? 6.685 -9.226 -5.897 1.00 94.56 97 THR A N 1
ATOM 757 C CA . THR A 1 97 ? 7.952 -8.733 -6.453 1.00 94.56 97 THR A CA 1
ATOM 758 C C . THR A 1 97 ? 8.941 -8.377 -5.337 1.00 94.56 97 THR A C 1
ATOM 760 O O . THR A 1 97 ? 8.613 -8.409 -4.149 1.00 94.56 97 THR A O 1
ATOM 763 N N . LYS A 1 98 ? 10.188 -8.064 -5.709 1.00 91.38 98 LYS A N 1
ATOM 764 C CA . LYS A 1 98 ? 11.250 -7.652 -4.772 1.00 91.38 98 LYS A CA 1
ATOM 765 C C . LYS A 1 98 ? 11.331 -6.132 -4.573 1.00 91.38 98 LYS A C 1
ATOM 767 O O . LYS A 1 98 ? 12.331 -5.642 -4.058 1.00 91.38 98 LYS A O 1
ATOM 772 N N . VAL A 1 99 ? 10.317 -5.380 -5.000 1.00 93.50 99 VAL A N 1
ATOM 773 C CA . VAL A 1 99 ? 10.323 -3.915 -4.896 1.00 93.50 99 VAL A CA 1
ATOM 774 C C . VAL A 1 99 ? 10.373 -3.465 -3.434 1.00 93.50 99 VAL A C 1
ATOM 776 O O . VAL A 1 99 ? 9.700 -4.039 -2.575 1.00 93.50 99 VAL A O 1
ATOM 779 N N . SER A 1 100 ? 11.166 -2.429 -3.160 1.00 94.62 100 SER A N 1
ATOM 780 C CA . SER A 1 100 ? 11.235 -1.772 -1.851 1.00 94.62 100 SER A CA 1
ATOM 781 C C . SER A 1 100 ? 10.592 -0.384 -1.875 1.00 94.62 100 SER A C 1
ATOM 783 O O . SER A 1 100 ? 10.233 0.150 -2.931 1.00 94.62 100 SER A O 1
ATOM 785 N N . ASP A 1 101 ? 10.492 0.244 -0.704 1.00 91.50 101 ASP A N 1
ATOM 786 C CA . ASP A 1 101 ? 9.875 1.565 -0.521 1.00 91.50 101 ASP A CA 1
ATOM 787 C C . ASP A 1 101 ? 10.494 2.667 -1.399 1.00 91.50 101 ASP A C 1
ATOM 789 O O . ASP A 1 101 ? 9.831 3.649 -1.752 1.00 91.50 101 ASP A O 1
ATOM 793 N N . LEU A 1 102 ? 11.766 2.506 -1.787 1.00 89.94 102 LEU A N 1
ATOM 794 C CA . LEU A 1 102 ? 12.494 3.451 -2.636 1.00 89.94 102 LEU A CA 1
ATOM 795 C C . LEU A 1 102 ? 11.851 3.615 -4.019 1.00 89.94 102 LEU A C 1
ATOM 797 O O . LEU A 1 102 ? 11.949 4.700 -4.605 1.00 89.94 102 LEU A O 1
ATOM 801 N N . ALA A 1 103 ? 11.143 2.590 -4.508 1.00 91.88 103 ALA A N 1
ATOM 802 C CA . ALA A 1 103 ? 10.400 2.653 -5.763 1.00 91.88 103 ALA A CA 1
ATOM 803 C C . ALA A 1 103 ? 9.370 3.798 -5.764 1.00 91.88 103 ALA A C 1
ATOM 805 O O . ALA A 1 103 ? 9.148 4.434 -6.791 1.00 91.88 103 ALA A O 1
ATOM 806 N N . PHE A 1 104 ? 8.798 4.121 -4.602 1.00 91.50 104 PHE A N 1
ATOM 807 C CA . PHE A 1 104 ? 7.731 5.115 -4.452 1.00 91.50 104 PHE A CA 1
ATOM 808 C C . PHE A 1 104 ? 8.241 6.514 -4.089 1.00 91.50 104 PHE A C 1
ATOM 810 O O . PHE A 1 104 ? 7.484 7.483 -4.129 1.00 91.50 104 PHE A O 1
ATOM 817 N N . LYS A 1 105 ? 9.542 6.662 -3.815 1.00 84.44 105 LYS A N 1
ATOM 818 C CA . LYS A 1 105 ? 10.158 7.945 -3.438 1.00 84.44 105 LYS A CA 1
ATOM 819 C C . LYS A 1 105 ? 10.002 9.038 -4.501 1.00 84.44 105 LYS A C 1
ATOM 821 O O . LYS A 1 105 ? 10.038 10.219 -4.179 1.00 84.44 105 LYS A O 1
ATOM 826 N N . SER A 1 106 ? 9.886 8.677 -5.780 1.00 79.56 106 SER A N 1
ATOM 827 C CA . SER A 1 106 ? 9.651 9.652 -6.854 1.00 79.56 106 SER A CA 1
ATOM 828 C C . SER A 1 106 ? 8.200 10.139 -6.883 1.00 79.56 106 SER A C 1
ATOM 830 O O . SER A 1 106 ? 7.969 11.299 -7.222 1.00 79.56 106 SER A O 1
ATOM 832 N N . ALA A 1 107 ? 7.244 9.289 -6.497 1.00 74.75 107 ALA A N 1
ATOM 833 C CA . ALA A 1 107 ? 5.824 9.624 -6.475 1.00 74.75 107 ALA A CA 1
ATOM 834 C C . ALA A 1 107 ? 5.497 10.669 -5.398 1.00 74.75 107 ALA A C 1
ATOM 836 O O . ALA A 1 107 ? 4.711 11.570 -5.655 1.00 74.75 107 ALA A O 1
ATOM 837 N N . SER A 1 108 ? 6.176 10.633 -4.245 1.00 70.00 108 SER A N 1
ATOM 838 C CA . SER A 1 108 ? 5.982 11.612 -3.162 1.00 70.00 108 SER A CA 1
ATOM 839 C C . SER A 1 108 ? 6.488 13.030 -3.472 1.00 70.00 108 SER A C 1
ATOM 841 O O . SER A 1 108 ? 6.227 13.950 -2.702 1.00 70.00 108 SER A O 1
ATOM 843 N N . ARG A 1 109 ? 7.238 13.226 -4.568 1.00 67.75 109 ARG A N 1
ATOM 844 C CA . ARG A 1 109 ? 7.856 14.516 -4.954 1.00 67.75 109 ARG A CA 1
ATOM 845 C C . ARG A 1 109 ? 7.196 15.194 -6.153 1.00 67.75 109 ARG A C 1
ATOM 847 O O . ARG A 1 109 ? 7.695 16.213 -6.626 1.00 67.75 109 ARG A O 1
ATOM 854 N N . GLY A 1 110 ? 6.144 14.604 -6.707 1.00 65.25 110 GLY A N 1
ATOM 855 C CA . GLY A 1 110 ? 5.506 15.085 -7.928 1.00 65.25 110 GLY A CA 1
ATOM 856 C C . GLY A 1 110 ? 4.042 14.680 -7.997 1.00 65.25 110 GLY A C 1
ATOM 857 O O . GLY A 1 110 ? 3.462 14.253 -7.011 1.00 65.25 110 GLY A O 1
ATOM 858 N N . ASP A 1 111 ? 3.441 14.779 -9.181 1.00 65.50 111 ASP A N 1
ATOM 859 C CA . ASP A 1 111 ? 2.025 14.432 -9.396 1.00 65.50 111 ASP A CA 1
ATOM 860 C C . ASP A 1 111 ? 1.775 12.918 -9.578 1.00 65.50 111 ASP A C 1
ATOM 862 O O . ASP A 1 111 ? 0.687 12.500 -9.990 1.00 65.50 111 ASP A O 1
ATOM 866 N N . GLY A 1 112 ? 2.788 12.088 -9.304 1.00 70.38 112 GLY A N 1
ATOM 867 C CA . GLY A 1 112 ? 2.734 10.640 -9.487 1.00 70.38 112 GLY A CA 1
ATOM 868 C C . GLY A 1 112 ? 1.765 9.983 -8.508 1.00 70.38 112 GLY A C 1
ATOM 869 O O . GLY A 1 112 ? 1.776 10.299 -7.327 1.00 70.38 112 GLY A O 1
ATOM 870 N N . LEU A 1 113 ? 0.941 9.050 -8.998 1.00 79.06 113 LEU A N 1
ATOM 871 C CA . LEU A 1 113 ? -0.047 8.291 -8.208 1.00 79.06 113 LEU A CA 1
ATOM 872 C C . LEU A 1 113 ? -1.216 9.115 -7.628 1.00 79.06 113 LEU A C 1
ATOM 874 O O . LEU A 1 113 ? -2.059 8.567 -6.923 1.00 79.06 113 LEU A O 1
ATOM 878 N N . SER A 1 114 ? -1.362 10.388 -8.002 1.00 78.69 114 SER A N 1
ATOM 879 C CA . SER A 1 114 ? -2.478 11.251 -7.568 1.00 78.69 114 SER A CA 1
ATOM 880 C C . SER A 1 114 ? -3.872 10.780 -8.033 1.00 78.69 114 SER A C 1
ATOM 882 O O . SER A 1 114 ? -4.901 11.211 -7.495 1.00 78.69 114 SER A O 1
ATOM 884 N N . GLN A 1 115 ? -3.916 9.897 -9.041 1.00 84.56 115 GLN A N 1
ATOM 885 C CA . GLN A 1 115 ? -5.130 9.270 -9.579 1.00 84.56 115 GLN A CA 1
ATOM 886 C C . GLN A 1 115 ? -5.278 7.788 -9.201 1.00 84.56 115 GLN A C 1
ATOM 888 O O . GLN A 1 115 ? -6.159 7.111 -9.743 1.00 84.56 115 GLN A O 1
ATOM 893 N N . LEU A 1 116 ? -4.427 7.273 -8.310 1.00 89.94 116 LEU A N 1
ATOM 894 C CA . LEU A 1 116 ? -4.394 5.856 -7.973 1.00 89.94 116 LEU A CA 1
ATOM 895 C C . LEU A 1 116 ? -5.721 5.410 -7.342 1.00 89.94 116 LEU A C 1
ATOM 897 O O . LEU A 1 116 ? -6.233 6.027 -6.412 1.00 89.94 116 LEU A O 1
ATOM 901 N N . GLN A 1 117 ? -6.283 4.325 -7.870 1.00 92.44 117 GLN A N 1
ATOM 902 C CA . GLN A 1 117 ? -7.533 3.720 -7.401 1.00 92.44 117 GLN A CA 1
ATOM 903 C C . GLN A 1 117 ? -7.327 2.291 -6.909 1.00 92.44 117 GLN A C 1
ATOM 905 O O . GLN A 1 117 ? -8.080 1.825 -6.060 1.00 92.44 117 GLN A O 1
ATOM 910 N N . HIS A 1 118 ? -6.341 1.589 -7.452 1.00 96.50 118 HIS A N 1
ATOM 911 C CA . HIS A 1 118 ? -6.051 0.207 -7.120 1.00 96.50 118 HIS A CA 1
ATOM 912 C C . HIS A 1 118 ? -4.551 0.050 -6.919 1.00 96.50 118 HIS A C 1
ATOM 914 O O . HIS A 1 118 ? -3.779 0.324 -7.842 1.00 96.50 118 HIS A O 1
ATOM 920 N N . LEU A 1 119 ? -4.167 -0.380 -5.722 1.00 97.06 119 LEU A N 1
ATOM 921 C CA . LEU A 1 119 ? -2.798 -0.697 -5.360 1.00 97.06 119 LEU A CA 1
ATOM 922 C C . LEU A 1 119 ? -2.734 -2.099 -4.761 1.00 97.06 119 LEU A C 1
ATOM 924 O O . LEU A 1 119 ? -3.349 -2.357 -3.727 1.00 97.06 119 LEU A O 1
ATOM 928 N N . ASP A 1 120 ? -1.949 -2.964 -5.389 1.00 98.25 120 ASP A N 1
ATOM 929 C CA . ASP A 1 120 ? -1.634 -4.289 -4.873 1.00 98.25 120 ASP A CA 1
ATOM 930 C C . ASP A 1 120 ? -0.118 -4.439 -4.689 1.00 98.25 120 ASP A C 1
ATOM 932 O O . ASP A 1 120 ? 0.654 -4.417 -5.654 1.00 98.25 120 ASP A O 1
ATOM 936 N N . LEU A 1 121 ? 0.300 -4.564 -3.427 1.00 97.50 121 LEU A N 1
ATOM 937 C CA . LEU A 1 121 ? 1.672 -4.847 -2.999 1.00 97.50 121 LEU A CA 1
ATOM 938 C C . LEU A 1 121 ? 1.759 -6.175 -2.235 1.00 97.50 121 LEU A C 1
ATOM 940 O O . LEU A 1 121 ? 2.710 -6.395 -1.485 1.00 97.50 121 LEU A O 1
ATOM 944 N N . SER A 1 122 ? 0.777 -7.065 -2.403 1.00 96.88 122 SER A N 1
ATOM 945 C CA . SER A 1 122 ? 0.715 -8.337 -1.681 1.00 96.88 122 SER A CA 1
ATOM 946 C C . SER A 1 122 ? 2.013 -9.128 -1.832 1.00 96.88 122 SER A C 1
ATOM 948 O O . SER A 1 122 ? 2.500 -9.319 -2.940 1.00 96.88 122 SER A O 1
ATOM 950 N N . GLY A 1 123 ? 2.583 -9.633 -0.743 1.00 93.19 123 GLY A N 1
ATOM 951 C CA . GLY A 1 123 ? 3.785 -10.468 -0.757 1.00 93.19 123 GLY A CA 1
ATOM 952 C C . GLY A 1 123 ? 5.100 -9.718 -1.001 1.00 93.19 123 GLY A C 1
ATOM 953 O O . GLY A 1 123 ? 6.145 -10.367 -1.088 1.00 93.19 123 GLY A O 1
ATOM 954 N N . CYS A 1 124 ? 5.091 -8.384 -1.086 1.00 94.31 124 CYS A N 1
ATOM 955 C CA . CYS A 1 124 ? 6.306 -7.578 -1.205 1.00 94.31 124 CYS A CA 1
ATOM 956 C C . CYS A 1 124 ? 7.007 -7.448 0.157 1.00 94.31 124 CYS A C 1
ATOM 958 O O . CYS A 1 124 ? 6.728 -6.557 0.954 1.00 94.31 124 CYS A O 1
ATOM 960 N N . LYS A 1 125 ? 7.948 -8.355 0.437 1.00 90.75 125 LYS A N 1
ATOM 961 C CA . LYS A 1 125 ? 8.593 -8.489 1.760 1.00 90.75 125 LYS A CA 1
ATOM 962 C C . LYS A 1 125 ? 9.451 -7.287 2.180 1.00 90.75 125 LYS A C 1
ATOM 964 O O . LYS A 1 125 ? 9.683 -7.117 3.372 1.00 90.75 125 LYS A O 1
ATOM 969 N N . PHE A 1 126 ? 9.921 -6.479 1.228 1.00 93.56 126 PHE A N 1
ATOM 970 C CA . PHE A 1 126 ? 10.787 -5.312 1.466 1.00 93.56 126 PHE A CA 1
ATOM 971 C C . PHE A 1 126 ? 10.021 -3.993 1.608 1.00 93.56 126 PHE A C 1
ATOM 973 O O . PHE A 1 126 ? 10.632 -2.927 1.626 1.00 93.56 126 PHE A O 1
ATOM 980 N N . ILE A 1 127 ? 8.693 -4.067 1.675 1.00 94.88 127 ILE A N 1
ATOM 981 C CA . ILE A 1 127 ? 7.829 -2.916 1.897 1.00 94.88 127 ILE A CA 1
ATOM 982 C C . ILE A 1 127 ? 7.667 -2.677 3.399 1.00 94.88 127 ILE A C 1
ATOM 984 O O . ILE A 1 127 ? 7.346 -3.602 4.149 1.00 94.88 127 ILE A O 1
ATOM 988 N N . THR A 1 128 ? 7.873 -1.431 3.818 1.00 95.56 128 THR A N 1
ATOM 989 C CA . THR A 1 128 ? 7.751 -0.949 5.201 1.00 95.56 128 THR A CA 1
ATOM 990 C C . THR A 1 128 ? 6.797 0.244 5.273 1.00 95.56 128 THR A C 1
ATOM 992 O O . THR A 1 128 ? 6.261 0.695 4.258 1.00 95.56 128 THR A O 1
ATOM 995 N N . ASP A 1 129 ? 6.597 0.806 6.470 1.00 93.25 129 ASP A N 1
ATOM 996 C CA . ASP A 1 129 ? 5.778 2.012 6.673 1.00 93.25 129 ASP A CA 1
ATOM 997 C C . ASP A 1 129 ? 6.183 3.178 5.758 1.00 93.25 129 ASP A C 1
ATOM 999 O O . ASP A 1 129 ? 5.346 3.994 5.372 1.00 93.25 129 ASP A O 1
ATOM 1003 N N . THR A 1 130 ? 7.448 3.214 5.334 1.00 90.75 130 THR A N 1
ATOM 1004 C CA . THR A 1 130 ? 7.988 4.184 4.377 1.00 90.75 130 THR A CA 1
ATOM 1005 C C . THR A 1 130 ? 7.171 4.250 3.079 1.00 90.75 130 THR A C 1
ATOM 1007 O O . THR A 1 130 ? 6.956 5.350 2.564 1.00 90.75 130 THR A O 1
ATOM 1010 N N . VAL A 1 131 ? 6.672 3.123 2.538 1.00 93.00 131 VAL A N 1
ATOM 1011 C CA . VAL A 1 131 ? 5.810 3.175 1.341 1.00 93.00 131 VAL A CA 1
ATOM 1012 C C . VAL A 1 131 ? 4.5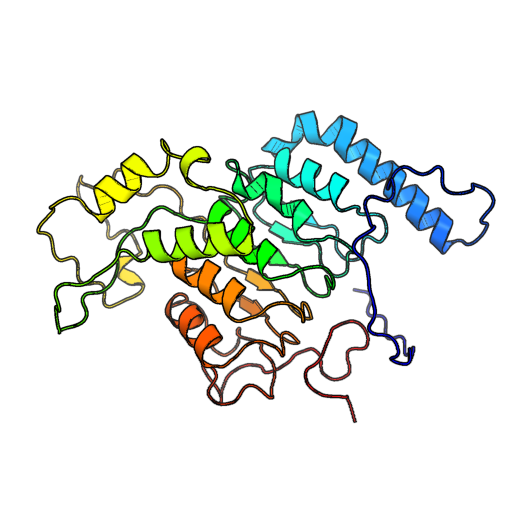06 3.900 1.635 1.00 93.00 131 VAL A C 1
ATOM 1014 O O . VAL A 1 131 ? 4.050 4.689 0.812 1.00 93.00 131 VAL A O 1
ATOM 1017 N N . LEU A 1 132 ? 3.914 3.657 2.806 1.00 92.06 132 LEU A N 1
ATOM 1018 C CA . LEU A 1 132 ? 2.633 4.242 3.173 1.00 92.06 132 LEU A CA 1
ATOM 1019 C C . LEU A 1 132 ? 2.772 5.737 3.405 1.00 92.06 132 LEU A C 1
ATOM 1021 O O . LEU A 1 132 ? 1.878 6.477 3.021 1.00 92.06 132 LEU A O 1
ATOM 1025 N N . LEU A 1 133 ? 3.919 6.195 3.905 1.00 87.12 133 LEU A N 1
ATOM 1026 C CA . LEU A 1 133 ? 4.247 7.616 3.955 1.00 87.12 133 LEU A CA 1
ATOM 1027 C C . LEU A 1 133 ? 4.406 8.224 2.557 1.00 87.12 133 LEU A C 1
ATOM 1029 O O . LEU A 1 133 ? 3.849 9.284 2.283 1.00 87.12 133 LEU A O 1
ATOM 1033 N N . HIS A 1 134 ? 5.121 7.561 1.641 1.00 86.81 134 HIS A N 1
ATOM 1034 C CA . HIS A 1 134 ? 5.235 8.048 0.263 1.00 86.81 134 HIS A CA 1
ATOM 1035 C C . HIS A 1 134 ? 3.873 8.124 -0.438 1.00 86.81 134 HIS A C 1
ATOM 1037 O O . HIS A 1 134 ? 3.600 9.098 -1.141 1.00 86.81 134 HIS A O 1
ATOM 1043 N N . LEU A 1 135 ? 3.015 7.123 -0.231 1.00 87.81 135 LEU A N 1
ATOM 1044 C CA . LEU A 1 135 ? 1.647 7.103 -0.741 1.00 87.81 135 LEU A CA 1
ATOM 1045 C C . LEU A 1 135 ? 0.801 8.185 -0.080 1.00 87.81 135 LEU A C 1
ATOM 1047 O O . LEU A 1 135 ? 0.117 8.913 -0.783 1.00 87.81 135 LEU A O 1
ATOM 1051 N N . ALA A 1 136 ? 0.887 8.339 1.238 1.00 82.50 136 ALA A N 1
ATOM 1052 C CA . ALA A 1 136 ? 0.206 9.388 1.978 1.00 82.50 136 ALA A CA 1
ATOM 1053 C C . ALA A 1 136 ? 0.563 10.768 1.418 1.00 82.50 136 ALA A C 1
ATOM 1055 O O . ALA A 1 136 ? -0.331 11.555 1.150 1.00 82.50 136 ALA A O 1
ATOM 1056 N N . MET A 1 137 ? 1.841 11.037 1.132 1.00 77.88 137 MET A N 1
ATOM 1057 C CA . MET A 1 137 ? 2.277 12.284 0.492 1.00 77.88 137 MET A CA 1
ATOM 1058 C C . MET A 1 137 ? 1.765 12.431 -0.949 1.00 77.88 137 MET A C 1
ATOM 1060 O O . MET A 1 137 ? 1.344 13.515 -1.338 1.00 77.88 137 MET A O 1
ATOM 1064 N N . ALA A 1 138 ? 1.783 11.356 -1.743 1.00 79.62 138 ALA A N 1
ATOM 1065 C CA . ALA A 1 138 ? 1.318 11.371 -3.134 1.00 79.62 138 ALA A CA 1
ATOM 1066 C C . ALA A 1 138 ? -0.212 11.523 -3.258 1.00 79.62 138 ALA A C 1
ATOM 1068 O O . ALA A 1 138 ? -0.725 12.087 -4.228 1.00 79.62 138 ALA A O 1
ATOM 1069 N N . LEU A 1 139 ? -0.947 11.000 -2.276 1.00 75.81 139 LEU A N 1
ATOM 1070 C CA . LEU A 1 139 ? -2.405 11.015 -2.205 1.00 75.81 139 LEU A CA 1
ATOM 1071 C C . LEU A 1 139 ? -2.942 12.184 -1.389 1.00 75.81 139 LEU A C 1
ATOM 1073 O O . LEU A 1 139 ? -4.140 12.451 -1.497 1.00 75.81 139 LEU A O 1
ATOM 1077 N N . ALA A 1 140 ? -2.095 12.843 -0.585 1.00 66.69 140 ALA A N 1
ATOM 1078 C CA . ALA A 1 140 ? -2.463 13.941 0.296 1.00 66.69 140 ALA A CA 1
ATOM 1079 C C . ALA A 1 140 ? -3.211 15.005 -0.502 1.00 66.69 140 ALA A C 1
ATOM 1081 O O . ALA A 1 140 ? -2.651 15.849 -1.204 1.00 66.69 140 ALA A O 1
ATOM 1082 N N . ARG A 1 141 ? -4.533 14.963 -0.365 1.00 57.84 141 ARG A N 1
ATOM 1083 C CA . ARG A 1 141 ? -5.422 16.042 -0.750 1.00 57.84 141 ARG A CA 1
ATOM 1084 C C . ARG A 1 141 ? -5.548 16.895 0.483 1.00 57.84 141 ARG A C 1
ATOM 1086 O O . ARG A 1 141 ? -6.403 16.653 1.325 1.00 57.84 141 ARG A O 1
ATOM 1093 N N . THR A 1 142 ? -4.633 17.842 0.592 1.00 41.34 142 THR A N 1
ATOM 1094 C CA . THR A 1 142 ? -4.880 19.182 1.121 1.00 41.34 142 THR A CA 1
ATOM 1095 C C . THR A 1 142 ? -6.294 19.342 1.701 1.00 41.34 142 THR A C 1
ATOM 1097 O O . THR A 1 142 ? -7.266 19.389 0.941 1.00 41.34 142 THR A O 1
ATOM 1100 N N . CYS A 1 143 ? -6.392 19.301 3.031 1.00 37.22 143 CYS A N 1
ATOM 1101 C CA . CYS A 1 143 ? -7.590 18.956 3.793 1.00 37.22 143 CYS A CA 1
ATOM 1102 C C . CYS A 1 143 ? -8.878 19.660 3.328 1.00 37.22 143 CYS A C 1
ATOM 1104 O O . CYS A 1 143 ? -8.958 20.885 3.305 1.00 37.22 143 CYS A O 1
ATOM 1106 N N . ALA A 1 144 ? -9.930 18.876 3.085 1.00 36.44 144 ALA A N 1
ATOM 1107 C CA . ALA A 1 144 ? -11.295 19.305 3.373 1.00 36.44 144 ALA A CA 1
ATOM 1108 C C . ALA A 1 144 ? -11.637 18.749 4.763 1.00 36.44 144 ALA A C 1
ATOM 1110 O O . ALA A 1 144 ? -11.635 17.532 4.942 1.00 36.44 144 ALA A O 1
ATOM 1111 N N . GLN A 1 145 ? -11.817 19.645 5.737 1.00 39.72 145 GLN A N 1
ATOM 1112 C CA . GLN A 1 145 ? -12.122 19.357 7.145 1.00 39.72 145 GLN A CA 1
ATOM 1113 C C . GLN A 1 145 ? -13.320 18.437 7.305 1.00 39.72 145 GLN A C 1
ATOM 1115 O O . GLN A 1 145 ? -14.332 18.650 6.629 1.00 39.72 145 GLN A O 1
ATOM 1120 N N . PRO A 1 146 ? -13.226 17.458 8.222 1.00 43.41 146 PRO A N 1
ATOM 1121 C CA . PRO A 1 146 ? -14.407 17.119 8.996 1.00 43.41 146 PRO A CA 1
ATOM 1122 C C . PRO A 1 146 ? -14.139 16.590 10.454 1.00 43.41 146 PRO A C 1
ATOM 1124 O O . PRO A 1 146 ? -13.624 15.484 10.609 1.00 43.41 146 PRO A O 1
ATOM 1127 N N . ARG A 1 147 ? -14.526 17.356 11.512 1.00 35.97 147 ARG A N 1
ATOM 1128 C CA . ARG A 1 147 ? -15.400 17.051 12.709 1.00 35.97 147 ARG A CA 1
ATOM 1129 C C . ARG A 1 147 ? -15.158 18.038 13.881 1.00 35.97 147 ARG A C 1
ATOM 1131 O O . ARG A 1 147 ? -14.015 18.166 14.306 1.00 35.97 147 ARG A O 1
ATOM 1138 N N . PRO A 1 148 ? -16.204 18.655 14.472 1.00 34.84 148 PRO A N 1
ATOM 1139 C CA . PRO A 1 148 ? -16.113 19.274 15.791 1.00 34.84 148 PRO A CA 1
ATOM 1140 C C . PRO A 1 148 ? -16.335 18.208 16.876 1.00 34.84 148 PRO A C 1
ATOM 1142 O O . PRO A 1 148 ? -17.395 17.583 16.936 1.00 34.84 148 PRO A O 1
ATOM 1145 N N . LEU A 1 149 ? -15.348 17.995 17.747 1.00 35.91 149 LEU A N 1
ATOM 1146 C CA . LEU A 1 149 ? -15.577 17.323 19.027 1.00 35.91 149 LEU A CA 1
ATOM 1147 C C . LEU A 1 149 ? -16.243 18.334 19.971 1.00 35.91 149 LEU A C 1
ATOM 1149 O O . LEU A 1 149 ? -15.807 19.476 20.077 1.00 35.91 149 LEU A O 1
ATOM 1153 N N . GLN A 1 150 ? -17.316 17.932 20.652 1.00 40.06 150 GLN A N 1
ATOM 1154 C CA . GLN A 1 150 ? -18.148 18.787 21.516 1.00 40.06 150 GLN A CA 1
ATOM 1155 C C . GLN A 1 150 ? -17.466 19.299 22.807 1.00 40.06 150 GLN A C 1
ATOM 1157 O O . GLN A 1 150 ? -18.148 19.678 23.752 1.00 40.06 150 GLN A O 1
ATOM 1162 N N . HIS A 1 151 ? -16.141 19.390 22.865 1.00 34.62 151 HIS A N 1
ATOM 1163 C CA . HIS A 1 151 ? -15.426 20.064 23.944 1.00 34.62 151 HIS A CA 1
ATOM 1164 C C . HIS A 1 151 ? -14.174 20.735 23.380 1.00 34.62 151 HIS A C 1
ATOM 1166 O O . HIS A 1 151 ? -13.133 20.106 23.232 1.00 34.62 151 HIS A O 1
ATOM 1172 N N . ILE A 1 152 ? -14.296 22.023 23.061 1.00 36.03 152 ILE A N 1
ATOM 1173 C CA . ILE A 1 152 ? -13.180 22.859 22.619 1.00 36.03 152 ILE A CA 1
ATOM 1174 C C . ILE A 1 152 ? -12.296 23.138 23.844 1.00 36.03 152 ILE A C 1
ATOM 1176 O O . ILE A 1 152 ? -12.675 23.912 24.726 1.00 36.03 152 ILE A O 1
ATOM 1180 N N . GLN A 1 153 ? -11.132 22.494 23.910 1.00 33.97 153 GLN A N 1
ATOM 1181 C CA . GLN A 1 153 ? -9.982 22.991 24.666 1.00 33.97 153 GLN A CA 1
ATOM 1182 C C . GLN A 1 153 ? -8.962 23.541 23.666 1.00 33.97 153 GLN A C 1
ATOM 1184 O O . GLN A 1 153 ? -8.854 23.072 22.543 1.00 33.97 153 GLN A O 1
ATOM 1189 N N . GLN A 1 154 ? -8.265 24.596 24.066 1.00 38.53 154 GLN A N 1
ATOM 1190 C CA . GLN A 1 154 ? -7.608 25.592 23.215 1.00 38.53 154 GLN A CA 1
ATOM 1191 C C . GLN A 1 154 ? -6.322 25.119 22.487 1.00 38.53 154 GLN A C 1
ATOM 1193 O O . GLN A 1 154 ? -5.557 25.961 22.026 1.00 38.53 154 GLN A O 1
ATOM 1198 N N . ASP A 1 155 ? -6.112 23.805 22.348 1.00 35.69 155 ASP A N 1
ATOM 1199 C CA . ASP A 1 155 ? -4.886 23.160 21.838 1.00 35.69 155 ASP A CA 1
ATOM 1200 C C . ASP A 1 155 ? -5.134 22.291 20.578 1.00 35.69 155 ASP A C 1
ATOM 1202 O O . ASP A 1 155 ? -4.464 21.278 20.359 1.00 35.69 155 ASP A O 1
ATOM 1206 N N . ASP A 1 156 ? -6.092 22.663 19.723 1.00 39.00 156 ASP A N 1
ATOM 1207 C CA . ASP A 1 156 ? -6.376 21.951 18.465 1.00 39.00 156 ASP A CA 1
ATOM 1208 C C . ASP A 1 156 ? -5.251 22.170 17.430 1.00 39.00 156 ASP A C 1
ATOM 1210 O O . ASP A 1 156 ? -5.303 23.045 16.562 1.00 39.00 156 ASP A O 1
ATOM 1214 N N . THR A 1 157 ? -4.196 21.361 17.530 1.00 42.06 157 THR A N 1
ATOM 1215 C CA . THR A 1 157 ? -3.110 21.286 16.541 1.00 42.06 157 THR A CA 1
ATOM 1216 C C . THR A 1 157 ? -3.669 20.705 15.237 1.00 42.06 157 THR A C 1
ATOM 1218 O O . THR A 1 157 ? -4.396 19.711 15.256 1.00 42.06 157 THR A O 1
ATOM 1221 N N . CYS A 1 158 ? -3.383 21.311 14.076 1.00 48.66 158 CYS A N 1
ATOM 1222 C CA . CYS A 1 158 ? -3.891 20.773 12.811 1.00 48.66 158 CYS A CA 1
ATOM 1223 C C . CYS A 1 158 ? -3.340 19.352 12.581 1.00 48.66 158 CYS A C 1
ATOM 1225 O O . CYS A 1 158 ? -2.132 19.135 12.674 1.00 48.66 158 CYS A O 1
ATOM 1227 N N . LEU A 1 159 ? -4.188 18.412 12.138 1.00 54.16 159 LEU A N 1
ATOM 1228 C CA . LEU A 1 159 ? -3.759 17.071 11.682 1.00 54.16 159 LEU A CA 1
ATOM 1229 C C . LEU A 1 159 ? -2.650 17.138 10.610 1.00 54.16 159 LEU A C 1
ATOM 1231 O O . LEU A 1 159 ? -1.898 16.187 10.402 1.00 54.16 159 LEU A O 1
ATOM 1235 N N . CYS A 1 160 ? -2.544 18.285 9.931 1.00 53.06 160 CYS A N 1
ATOM 1236 C CA . CYS A 1 160 ? -1.506 18.585 8.964 1.00 53.06 160 CYS A CA 1
ATOM 1237 C C . CYS A 1 160 ? -0.098 18.623 9.578 1.00 53.06 160 CYS A C 1
ATOM 1239 O O . CYS A 1 160 ? 0.839 18.100 8.983 1.00 53.06 160 CYS A O 1
ATOM 1241 N N . GLN A 1 161 ? 0.056 19.182 10.777 1.00 61.44 161 GLN A N 1
ATOM 1242 C CA . GLN A 1 161 ? 1.340 19.318 11.456 1.00 61.44 161 GLN A CA 1
ATOM 1243 C C . GLN A 1 161 ? 1.831 17.966 11.978 1.00 61.44 161 GLN A C 1
ATOM 1245 O O . GLN A 1 161 ? 3.003 17.643 11.790 1.00 61.44 161 GLN A O 1
ATOM 1250 N N . ASP A 1 162 ? 0.927 17.148 12.518 1.00 63.44 162 ASP A N 1
ATOM 1251 C CA . ASP A 1 162 ? 1.230 15.782 12.960 1.00 63.44 162 ASP A CA 1
ATOM 1252 C C . ASP A 1 162 ? 1.663 14.894 11.788 1.00 63.44 162 ASP A C 1
ATOM 1254 O O . ASP A 1 162 ? 2.647 14.159 11.885 1.00 63.44 162 ASP A O 1
ATOM 1258 N N . PHE A 1 163 ? 0.979 15.009 10.643 1.00 70.12 163 PHE A N 1
ATOM 1259 C CA . PHE A 1 163 ? 1.358 14.302 9.420 1.00 70.12 163 PHE A CA 1
ATOM 1260 C C . PHE A 1 163 ? 2.773 14.668 8.952 1.00 70.12 163 PHE A C 1
ATOM 1262 O O . PHE A 1 163 ? 3.579 13.780 8.658 1.00 70.12 163 PHE A O 1
ATOM 1269 N N . TYR A 1 164 ? 3.095 15.966 8.893 1.00 68.69 164 TYR A N 1
ATOM 1270 C CA . TYR A 1 164 ? 4.420 16.414 8.465 1.00 68.69 164 TYR A CA 1
ATOM 1271 C C . TYR A 1 164 ? 5.505 16.024 9.466 1.00 68.69 164 TYR A C 1
ATOM 1273 O O . TYR A 1 164 ? 6.535 15.513 9.038 1.00 68.69 164 TYR A O 1
ATOM 1281 N N . ALA A 1 165 ? 5.271 16.181 10.771 1.00 69.25 165 ALA A N 1
ATOM 1282 C CA . ALA A 1 165 ? 6.224 15.777 11.802 1.00 69.25 165 ALA A CA 1
ATOM 1283 C C . ALA A 1 165 ? 6.548 14.276 11.719 1.00 69.25 165 ALA A C 1
ATOM 1285 O O . ALA A 1 165 ? 7.720 13.891 11.742 1.00 69.25 165 ALA A O 1
ATOM 1286 N N . LEU A 1 166 ? 5.524 13.435 11.527 1.00 71.44 166 LEU A N 1
ATOM 1287 C CA . LEU A 1 166 ? 5.701 11.998 11.327 1.00 71.44 166 LEU A CA 1
ATOM 1288 C C . LEU A 1 166 ? 6.527 11.700 10.069 1.00 71.44 166 LEU A C 1
ATOM 1290 O O . LEU A 1 166 ? 7.437 10.869 10.095 1.00 71.44 166 LEU A O 1
ATOM 1294 N N . CYS A 1 167 ? 6.247 12.401 8.969 1.00 73.19 167 CYS A N 1
ATOM 1295 C CA . CYS A 1 167 ? 6.989 12.225 7.728 1.00 73.19 167 CYS A CA 1
ATOM 1296 C C . CYS A 1 167 ? 8.453 12.678 7.844 1.00 73.19 167 CYS A C 1
ATOM 1298 O O . CYS A 1 167 ? 9.334 11.989 7.332 1.00 73.19 167 CYS A O 1
ATOM 1300 N N . GLU A 1 168 ? 8.739 13.786 8.535 1.00 77.38 168 GLU A N 1
ATOM 1301 C CA . GLU A 1 168 ? 10.114 14.241 8.778 1.00 77.38 168 GLU A CA 1
ATOM 1302 C C . GLU A 1 168 ? 10.901 13.233 9.622 1.00 77.38 168 GLU A C 1
ATOM 1304 O O . GLU A 1 168 ? 12.048 12.917 9.295 1.00 77.38 168 GLU A O 1
ATOM 1309 N N . GLN A 1 169 ? 10.265 12.686 10.663 1.00 78.00 169 GLN A N 1
ATOM 1310 C CA . GLN A 1 169 ? 10.868 11.707 11.562 1.00 78.00 169 GLN A CA 1
ATOM 1311 C C . GLN A 1 169 ? 11.204 10.390 10.849 1.00 78.00 169 GLN A C 1
ATOM 1313 O O . GLN A 1 169 ? 12.306 9.868 11.014 1.00 78.00 169 GLN A O 1
ATOM 1318 N N . VAL A 1 170 ? 10.266 9.842 10.071 1.00 75.94 170 VAL A N 1
ATOM 1319 C CA . VAL A 1 170 ? 10.405 8.503 9.473 1.00 75.94 170 VAL A CA 1
ATOM 1320 C C . VAL A 1 170 ? 11.199 8.539 8.168 1.00 75.94 170 VAL A C 1
ATOM 1322 O O . VAL A 1 170 ? 12.037 7.670 7.938 1.00 75.94 170 VAL A O 1
ATOM 1325 N N . LEU A 1 171 ? 10.981 9.541 7.308 1.00 74.69 171 LEU A N 1
ATOM 1326 C CA . LEU A 1 171 ? 11.689 9.631 6.024 1.00 74.69 171 LEU A CA 1
ATOM 1327 C C . LEU A 1 171 ? 13.085 10.250 6.158 1.00 74.69 171 LEU A C 1
ATOM 1329 O O . LEU A 1 171 ? 13.866 10.180 5.207 1.00 74.69 171 LEU A O 1
ATOM 1333 N N . ASN A 1 172 ? 13.405 10.852 7.310 1.00 70.00 172 ASN A N 1
ATOM 1334 C CA . ASN A 1 172 ? 14.633 11.615 7.537 1.00 70.00 172 ASN A CA 1
ATOM 1335 C C . ASN A 1 172 ? 14.845 12.700 6.461 1.00 70.00 172 ASN A C 1
ATOM 1337 O O . ASN A 1 172 ? 15.923 12.855 5.882 1.00 70.00 172 ASN A O 1
ATOM 1341 N N . VAL A 1 173 ? 13.772 13.429 6.145 1.00 62.12 173 VAL A N 1
ATOM 1342 C CA . VAL A 1 173 ? 13.772 14.533 5.181 1.00 62.12 173 VAL A CA 1
ATOM 1343 C C . VAL A 1 173 ? 13.165 15.756 5.849 1.00 62.12 173 VAL A C 1
ATOM 1345 O O . VAL A 1 173 ? 12.109 15.651 6.455 1.00 62.12 173 VAL A O 1
ATOM 1348 N N . ARG A 1 174 ? 13.792 16.929 5.703 1.00 57.94 174 ARG A N 1
ATOM 1349 C CA . ARG A 1 174 ? 13.159 18.198 6.087 1.00 57.94 174 ARG A CA 1
ATOM 1350 C C . ARG A 1 174 ? 12.114 18.567 5.040 1.00 57.94 174 ARG A C 1
ATOM 1352 O O . ARG A 1 174 ? 12.459 18.885 3.901 1.00 57.94 174 ARG A O 1
ATOM 1359 N N . LEU A 1 175 ? 10.839 18.527 5.411 1.00 54.56 175 LEU A N 1
ATOM 1360 C CA . LEU A 1 175 ? 9.727 18.841 4.509 1.00 54.56 175 LEU A CA 1
ATOM 1361 C C . LEU A 1 175 ? 9.551 20.354 4.324 1.00 54.56 175 LEU A C 1
ATOM 1363 O O . LEU A 1 175 ? 8.860 20.777 3.398 1.00 54.56 175 LEU A O 1
ATOM 1367 N N . SER A 1 176 ? 10.273 21.166 5.108 1.00 48.03 176 SER A N 1
ATOM 1368 C CA . SER A 1 176 ? 10.356 22.629 4.985 1.00 48.03 176 SER A CA 1
ATOM 1369 C C . SER A 1 176 ? 10.778 23.146 3.599 1.00 48.03 176 SER A C 1
ATOM 1371 O O . SER A 1 176 ? 10.562 24.324 3.306 1.00 48.03 176 SER A O 1
ATOM 1373 N N . GLU A 1 177 ? 11.393 22.297 2.765 1.00 42.22 177 GLU A N 1
ATOM 1374 C CA . GLU A 1 177 ? 11.857 22.627 1.407 1.00 42.22 177 GLU A CA 1
ATOM 1375 C C . GLU A 1 177 ? 11.069 21.920 0.291 1.00 42.22 177 GLU A C 1
ATOM 1377 O O . GLU A 1 177 ? 11.147 22.346 -0.860 1.00 42.22 177 GLU A O 1
ATOM 1382 N N . MET A 1 178 ? 10.302 20.864 0.596 1.00 42.69 178 MET A N 1
ATOM 1383 C CA . MET A 1 178 ? 9.727 20.003 -0.444 1.00 42.69 178 MET A CA 1
ATOM 1384 C C . MET A 1 178 ? 8.406 20.497 -1.037 1.00 42.69 178 MET A C 1
ATOM 1386 O O . MET A 1 178 ? 8.116 20.105 -2.162 1.00 42.69 178 MET A O 1
ATOM 1390 N N . ASP A 1 179 ? 7.645 21.373 -0.368 1.00 46.03 179 ASP A N 1
ATOM 1391 C CA . ASP A 1 179 ? 6.499 22.032 -1.016 1.00 46.03 179 ASP A CA 1
ATOM 1392 C C . ASP A 1 179 ? 5.947 23.247 -0.244 1.00 46.03 179 ASP A C 1
ATOM 1394 O O . ASP A 1 179 ? 4.782 23.292 0.157 1.00 46.03 179 ASP A O 1
ATOM 1398 N N . ARG A 1 180 ? 6.774 24.285 -0.034 1.00 40.50 180 ARG A N 1
ATOM 1399 C CA . ARG A 1 180 ? 6.292 25.545 0.570 1.00 40.50 180 ARG A CA 1
ATOM 1400 C C . ARG A 1 180 ? 5.156 26.177 -0.267 1.00 40.50 180 ARG A C 1
ATOM 1402 O O . ARG A 1 180 ? 4.265 26.786 0.300 1.00 40.50 180 ARG A O 1
ATOM 1409 N N . ASN A 1 181 ? 5.093 25.916 -1.582 1.00 38.12 181 ASN A N 1
ATOM 1410 C CA . ASN A 1 181 ? 4.082 26.491 -2.483 1.00 38.12 181 ASN A CA 1
ATOM 1411 C C . ASN A 1 181 ? 2.797 25.659 -2.686 1.00 38.12 181 ASN A C 1
ATOM 1413 O O . ASN A 1 181 ? 1.739 26.273 -2.825 1.00 38.12 181 ASN A O 1
ATOM 1417 N N . ARG A 1 182 ? 2.814 24.309 -2.703 1.00 47.94 182 ARG A N 1
ATOM 1418 C CA . ARG A 1 182 ? 1.541 23.544 -2.717 1.00 47.94 182 ARG A CA 1
ATOM 1419 C C . ARG A 1 182 ? 0.832 23.587 -1.369 1.00 47.94 182 ARG A C 1
ATOM 1421 O O . ARG A 1 182 ? -0.393 23.609 -1.354 1.00 47.94 182 ARG A O 1
ATOM 1428 N N . ASN A 1 183 ? 1.580 23.632 -0.264 1.00 43.72 183 ASN A N 1
ATOM 1429 C CA . ASN A 1 183 ? 1.023 23.493 1.081 1.00 43.72 183 ASN A CA 1
ATOM 1430 C C . ASN A 1 183 ? 0.735 24.822 1.806 1.00 43.72 183 ASN A C 1
ATOM 1432 O O . ASN A 1 183 ? -0.131 24.818 2.676 1.00 43.72 183 ASN A O 1
ATOM 1436 N N . GLU A 1 184 ? 1.345 25.966 1.451 1.00 38.53 184 GLU A N 1
ATOM 1437 C CA . GLU A 1 184 ? 0.966 27.269 2.050 1.00 38.53 184 GLU A CA 1
ATOM 1438 C C . GLU A 1 184 ? -0.451 27.705 1.662 1.00 38.53 184 GLU A C 1
ATOM 1440 O O . GLU A 1 184 ? -1.199 28.162 2.522 1.00 38.53 184 GLU A O 1
ATOM 1445 N N . GLN A 1 185 ? -0.876 27.512 0.405 1.00 38.50 185 GLN A N 1
ATOM 1446 C CA . GLN A 1 185 ? -2.266 27.799 0.006 1.00 38.50 185 GLN A CA 1
ATOM 1447 C C . GLN A 1 185 ? -3.277 26.906 0.737 1.00 38.50 185 GLN A C 1
ATOM 1449 O O . GLN A 1 185 ? -4.437 27.270 0.900 1.00 38.50 185 GLN A O 1
ATOM 1454 N N . VAL A 1 186 ? -2.834 25.741 1.192 1.00 38.69 186 VAL A N 1
ATOM 1455 C CA . VAL A 1 186 ? -3.669 24.703 1.790 1.00 38.69 186 VAL A CA 1
ATOM 1456 C C . VAL A 1 186 ? -3.771 24.918 3.286 1.00 38.69 186 VAL A C 1
ATOM 1458 O O . VAL A 1 186 ? -4.876 25.020 3.800 1.00 38.69 186 VAL A O 1
ATOM 1461 N N . CYS A 1 187 ? -2.636 25.088 3.964 1.00 36.84 187 CYS A N 1
ATOM 1462 C CA . CYS A 1 187 ? -2.583 25.393 5.387 1.00 36.84 187 CYS A CA 1
ATOM 1463 C C . CYS A 1 187 ? -3.252 26.746 5.687 1.00 36.84 187 CYS A C 1
ATOM 1465 O O . CYS A 1 187 ? -4.044 26.822 6.617 1.00 36.84 187 CYS A O 1
ATOM 1467 N N . ASN A 1 188 ? -3.085 27.774 4.839 1.00 38.44 188 ASN A N 1
ATOM 1468 C CA . ASN A 1 188 ? -3.823 29.039 5.001 1.00 38.44 188 ASN A CA 1
ATOM 1469 C C . ASN A 1 188 ? -5.343 28.900 4.805 1.00 38.44 188 ASN A C 1
ATOM 1471 O O . ASN A 1 188 ? -6.084 29.731 5.316 1.00 38.44 188 ASN A O 1
ATOM 1475 N N . THR A 1 189 ? -5.820 27.869 4.096 1.00 37.47 189 THR A N 1
ATOM 1476 C CA . THR A 1 189 ? -7.262 27.574 3.981 1.00 37.47 189 THR A CA 1
ATOM 1477 C C . THR A 1 189 ? -7.759 26.731 5.167 1.00 37.47 189 THR A C 1
ATOM 1479 O O . THR A 1 189 ? -8.907 26.860 5.571 1.00 37.47 189 THR A O 1
ATOM 1482 N N . CYS A 1 190 ? -6.906 25.882 5.755 1.00 37.91 190 CYS A N 1
ATOM 1483 C CA . CYS A 1 190 ? -7.229 25.064 6.933 1.00 37.91 190 CYS A CA 1
ATOM 1484 C C . CYS A 1 190 ? -7.133 25.831 8.263 1.00 37.91 190 CYS A C 1
ATOM 1486 O O . CYS A 1 190 ? -7.788 25.446 9.227 1.00 37.91 190 CYS A O 1
ATOM 1488 N N . CYS A 1 191 ? -6.311 26.882 8.302 1.00 38.97 191 CYS A N 1
ATOM 1489 C CA . CYS A 1 191 ? -5.984 27.684 9.485 1.00 38.97 191 CYS A CA 1
ATOM 1490 C C . CYS A 1 191 ? -6.426 29.156 9.334 1.00 38.97 191 CYS A C 1
ATOM 1492 O O . CYS A 1 191 ? -6.081 29.999 10.162 1.00 38.97 191 CYS A O 1
ATOM 1494 N N . GLY A 1 192 ? -7.153 29.480 8.259 1.00 36.16 192 GLY A N 1
ATOM 1495 C CA . GLY A 1 192 ? -7.735 30.794 8.004 1.00 36.16 192 GLY A CA 1
ATOM 1496 C C . GLY A 1 192 ? -9.103 30.933 8.667 1.00 36.16 192 GLY A C 1
ATOM 1497 O O . GLY A 1 192 ? -9.909 30.007 8.646 1.00 36.16 192 GLY A O 1
ATOM 1498 N N . GLN A 1 193 ? -9.343 32.094 9.271 1.00 39.91 193 GLN A N 1
ATOM 1499 C CA . GLN A 1 193 ? -10.582 32.474 9.946 1.00 39.91 193 GLN A CA 1
ATOM 1500 C C . GLN A 1 193 ? -11.773 32.485 8.971 1.00 39.91 193 GLN A C 1
ATOM 1502 O O . GLN A 1 193 ? -12.092 33.529 8.417 1.00 39.91 193 GLN A O 1
ATOM 1507 N N . ASP A 1 194 ? -12.446 31.355 8.779 1.00 34.31 194 ASP A N 1
ATOM 1508 C CA . ASP A 1 194 ? -13.799 31.333 8.222 1.00 34.31 194 ASP A CA 1
ATOM 1509 C C . ASP A 1 194 ? -14.735 30.675 9.243 1.00 34.31 194 ASP A C 1
ATOM 1511 O O . ASP A 1 194 ? -14.779 29.456 9.416 1.00 34.31 194 ASP A O 1
ATOM 1515 N N . GLU A 1 195 ? -15.481 31.524 9.954 1.00 36.62 195 GLU A N 1
ATOM 1516 C CA . GLU A 1 195 ? -16.612 31.149 10.801 1.00 36.62 195 GLU A CA 1
ATOM 1517 C C . GLU A 1 195 ? -17.735 30.577 9.921 1.00 36.62 195 GLU A C 1
ATOM 1519 O O . GLU A 1 195 ? -18.653 31.271 9.488 1.00 36.62 195 GLU A O 1
ATOM 1524 N N . GLY A 1 196 ? -17.645 29.286 9.616 1.00 35.69 196 GLY A N 1
ATOM 1525 C CA . GLY A 1 196 ? -18.632 28.576 8.814 1.00 35.69 196 GLY A CA 1
ATOM 1526 C C . GLY A 1 196 ? -18.672 27.105 9.188 1.00 35.69 196 GLY A C 1
ATOM 1527 O O . GLY A 1 196 ? -18.039 26.274 8.546 1.00 35.69 196 GLY A O 1
ATOM 1528 N N . TYR A 1 197 ? -19.417 26.781 10.244 1.00 31.64 197 TYR A N 1
ATOM 1529 C CA . TYR A 1 197 ? -19.628 25.414 10.714 1.00 31.64 197 TYR A CA 1
ATOM 1530 C C . TYR A 1 197 ? -20.317 24.564 9.634 1.00 31.64 197 TYR A C 1
ATOM 1532 O O . TYR A 1 197 ? -21.522 24.678 9.416 1.00 31.64 197 TYR A O 1
ATOM 1540 N N . ALA A 1 198 ? -19.564 23.685 8.973 1.00 35.66 198 ALA A N 1
ATOM 1541 C CA . ALA A 1 198 ? -20.125 22.598 8.177 1.00 35.66 198 ALA A CA 1
ATOM 1542 C C . ALA A 1 198 ? -20.063 21.298 8.993 1.00 35.66 198 ALA A C 1
ATOM 1544 O O . ALA A 1 198 ? -19.009 20.679 9.146 1.00 35.66 198 ALA A O 1
ATOM 1545 N N . GLN A 1 199 ? -21.210 20.910 9.545 1.00 32.06 199 GLN A N 1
ATOM 1546 C CA . GLN A 1 199 ? -21.447 19.603 10.151 1.00 32.06 199 GLN A CA 1
ATOM 1547 C C . GLN A 1 199 ? -21.602 18.571 9.024 1.00 32.06 199 GLN A C 1
ATOM 1549 O O . GLN A 1 199 ? -22.356 18.794 8.081 1.00 32.06 199 GLN A O 1
ATOM 1554 N N . TRP A 1 200 ? -20.859 17.471 9.093 1.00 36.00 200 TRP A N 1
ATOM 1555 C CA . TRP A 1 200 ? -20.919 16.363 8.140 1.00 36.00 200 TRP A CA 1
ATOM 1556 C C . TRP A 1 200 ? -21.247 15.120 8.971 1.00 36.00 200 TRP A C 1
ATOM 1558 O O . TRP A 1 200 ? -20.433 14.632 9.750 1.00 36.00 200 TRP A O 1
ATOM 1568 N N . ASP A 1 201 ? -22.475 14.636 8.870 1.00 29.08 201 ASP A N 1
ATOM 1569 C CA . ASP A 1 201 ? -22.908 13.476 9.659 1.00 29.08 201 ASP A CA 1
ATOM 1570 C C . ASP A 1 201 ? -23.043 12.217 8.785 1.00 29.08 201 ASP A C 1
ATOM 1572 O O . ASP A 1 201 ? -23.251 11.124 9.305 1.00 29.08 201 ASP A O 1
ATOM 1576 N N . THR A 1 202 ? -22.887 12.324 7.453 1.00 32.31 202 THR A N 1
ATOM 1577 C CA . THR A 1 202 ? -23.127 11.206 6.520 1.00 32.31 202 THR A CA 1
ATOM 1578 C C . THR A 1 202 ? -22.218 11.210 5.279 1.00 32.31 202 THR A C 1
ATOM 1580 O O . THR A 1 202 ? -21.718 12.247 4.844 1.00 32.31 202 THR A O 1
ATOM 1583 N N . VAL A 1 203 ? -22.052 10.034 4.653 1.00 34.50 203 VAL A N 1
ATOM 1584 C CA . VAL A 1 203 ? -21.316 9.817 3.381 1.00 34.50 203 VAL A CA 1
ATOM 1585 C C . VAL A 1 203 ? -21.881 10.659 2.221 1.00 34.50 203 VAL A C 1
ATOM 1587 O O . VAL A 1 203 ? -21.182 10.956 1.250 1.00 34.50 203 VAL A O 1
ATOM 1590 N N . GLU A 1 204 ? -23.141 11.088 2.322 1.00 35.06 204 GLU A N 1
ATOM 1591 C CA . GLU A 1 204 ? -23.842 11.865 1.297 1.00 35.06 204 GLU A CA 1
ATOM 1592 C C . GLU A 1 204 ? -23.374 13.325 1.204 1.00 35.06 204 GLU A C 1
ATOM 1594 O O . GLU A 1 204 ? -23.495 13.932 0.137 1.00 35.06 204 GLU A O 1
ATOM 1599 N N . ASP A 1 205 ? -22.775 13.887 2.259 1.00 38.19 205 ASP A N 1
ATOM 1600 C CA . ASP A 1 205 ? -22.255 15.264 2.239 1.00 38.19 205 ASP A CA 1
ATOM 1601 C C . ASP A 1 205 ? -20.930 15.385 1.461 1.00 38.19 205 ASP A C 1
ATOM 1603 O O . ASP A 1 205 ? -20.554 16.470 1.008 1.00 38.19 205 ASP A O 1
ATOM 1607 N N . CYS A 1 206 ? -20.269 14.255 1.184 1.00 35.00 206 CYS A N 1
ATOM 1608 C CA . CYS A 1 206 ? -19.148 14.174 0.248 1.00 35.00 206 CYS A CA 1
ATOM 1609 C C . CYS A 1 206 ? -19.588 14.165 -1.232 1.00 35.00 206 CYS A C 1
ATOM 1611 O O . CYS A 1 206 ? -18.744 14.297 -2.126 1.00 35.00 206 CYS A O 1
ATOM 1613 N N . LEU A 1 207 ? -20.888 14.021 -1.528 1.00 33.94 207 LEU A N 1
ATOM 1614 C CA . LEU A 1 207 ? -21.420 14.017 -2.893 1.00 33.94 207 LEU A CA 1
ATOM 1615 C C . LEU A 1 207 ? -22.005 15.385 -3.263 1.00 33.94 207 LEU A C 1
ATOM 1617 O O . LEU A 1 207 ? -22.646 16.054 -2.445 1.00 33.94 207 LEU A O 1
ATOM 1621 N N . PRO A 1 208 ? 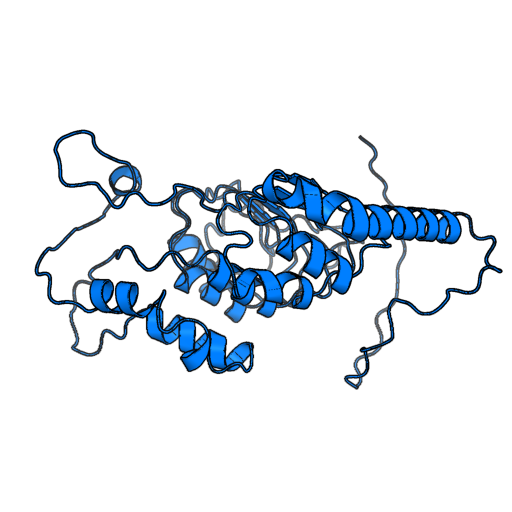-21.815 15.858 -4.509 1.00 33.91 208 PRO A N 1
ATOM 1622 C CA . PRO A 1 208 ? -22.312 17.164 -4.854 1.00 33.91 208 PRO A CA 1
ATOM 1623 C C . PRO A 1 208 ? -23.841 17.195 -4.974 1.00 33.91 208 PRO A C 1
ATOM 1625 O O . PRO A 1 208 ? -24.383 16.876 -6.027 1.00 33.91 208 PRO A O 1
ATOM 1628 N N . LYS A 1 209 ? -24.538 17.666 -3.926 1.00 34.50 209 LYS A N 1
ATOM 1629 C CA . LYS A 1 209 ? -25.928 18.144 -4.039 1.00 34.50 209 LYS A CA 1
ATOM 1630 C C . LYS A 1 209 ? -25.971 19.275 -5.075 1.00 34.50 209 LYS A C 1
ATOM 1632 O O . LYS A 1 209 ? -25.337 20.320 -4.903 1.00 34.50 209 LYS A O 1
ATOM 1637 N N . SER A 1 210 ? -26.626 19.004 -6.202 1.00 44.25 210 SER A N 1
ATOM 1638 C CA . SER A 1 210 ? -26.863 19.971 -7.269 1.00 44.25 210 SER A CA 1
ATOM 1639 C C . SER A 1 210 ? -27.761 21.075 -6.732 1.00 44.25 210 SER A C 1
ATOM 1641 O O . SER A 1 210 ? -28.938 20.833 -6.488 1.00 44.25 210 SER A O 1
ATOM 1643 N N . ASN A 1 211 ? -27.200 22.263 -6.516 1.00 39.06 211 ASN A N 1
ATOM 1644 C CA . ASN A 1 211 ? -27.664 23.506 -7.130 1.00 39.06 211 ASN A CA 1
ATOM 1645 C C . ASN A 1 211 ? -26.877 24.709 -6.585 1.00 39.06 211 ASN A C 1
ATOM 1647 O O . ASN A 1 211 ? -26.698 24.872 -5.385 1.00 39.06 211 ASN A O 1
ATOM 1651 N N . ASN A 1 212 ? -26.482 25.567 -7.528 1.00 38.53 212 ASN A N 1
ATOM 1652 C CA . ASN A 1 212 ? -26.090 26.971 -7.381 1.00 38.53 212 ASN A CA 1
ATOM 1653 C C . ASN A 1 212 ? -24.656 27.299 -6.892 1.00 38.53 212 ASN A C 1
ATOM 1655 O O . ASN A 1 212 ? -24.320 27.346 -5.718 1.00 38.53 212 ASN A O 1
ATOM 1659 N N . ALA A 1 213 ? -23.821 27.599 -7.894 1.00 39.59 213 ALA A N 1
ATOM 1660 C CA . ALA A 1 213 ? -22.876 28.723 -7.986 1.00 39.59 213 ALA A CA 1
ATOM 1661 C C . ALA A 1 213 ? -21.722 28.933 -6.973 1.00 39.59 213 ALA A C 1
ATOM 1663 O O . ALA A 1 213 ? -20.973 29.887 -7.165 1.00 39.59 213 ALA A O 1
ATOM 1664 N N . GLN A 1 214 ? -21.455 28.039 -6.012 1.00 39.34 214 GLN A N 1
ATOM 1665 C CA . GLN A 1 214 ? -20.266 28.152 -5.128 1.00 39.34 214 GLN A CA 1
ATOM 1666 C C . GLN A 1 214 ? -19.284 26.965 -5.158 1.00 39.34 214 GLN A C 1
ATOM 1668 O O . GLN A 1 214 ? -18.377 26.866 -4.339 1.00 39.34 214 GLN A O 1
ATOM 1673 N N . ARG A 1 215 ? -19.378 26.079 -6.157 1.00 38.06 215 ARG A N 1
ATOM 1674 C CA . ARG A 1 215 ? -18.480 24.919 -6.305 1.00 38.06 215 ARG A CA 1
ATOM 1675 C C . ARG A 1 215 ? -17.535 25.050 -7.497 1.00 38.06 215 ARG A C 1
ATOM 1677 O O . ARG A 1 215 ? -17.792 24.500 -8.562 1.00 38.06 215 ARG A O 1
ATOM 1684 N N . LYS A 1 216 ? -16.405 25.735 -7.306 1.00 32.88 216 LYS A N 1
ATOM 1685 C CA . LYS A 1 216 ? -15.251 25.681 -8.231 1.00 32.88 216 LYS A CA 1
ATOM 1686 C C . LYS A 1 216 ? -14.003 24.998 -7.656 1.00 32.88 216 LYS A C 1
ATOM 1688 O O . LYS A 1 216 ? -12.953 25.061 -8.280 1.00 32.88 216 LYS A O 1
ATOM 1693 N N . ASN A 1 217 ? -14.120 24.266 -6.545 1.00 35.62 217 ASN A N 1
ATOM 1694 C CA . ASN A 1 217 ? -13.024 23.444 -6.012 1.00 35.62 217 ASN A CA 1
ATOM 1695 C C . ASN A 1 217 ? -13.417 21.980 -5.743 1.00 35.62 217 ASN A C 1
ATOM 1697 O O . ASN A 1 217 ? -12.927 21.350 -4.817 1.00 35.62 217 ASN A O 1
ATOM 1701 N N . VAL A 1 218 ? -14.242 21.384 -6.613 1.00 41.69 218 VAL A N 1
ATOM 1702 C CA . VAL A 1 218 ? -14.322 19.912 -6.720 1.00 41.69 218 VAL A CA 1
ATOM 1703 C C . VAL A 1 218 ? -13.118 19.433 -7.539 1.00 41.69 218 VAL A C 1
ATOM 1705 O O . VAL A 1 218 ? -13.251 18.968 -8.671 1.00 41.69 218 VAL A O 1
ATOM 1708 N N . ARG A 1 219 ? -11.903 19.634 -7.018 1.00 38.75 219 ARG A N 1
ATOM 1709 C CA . ARG A 1 219 ? -10.691 19.101 -7.642 1.00 38.75 219 ARG A CA 1
ATOM 1710 C C . ARG A 1 219 ? -10.572 17.615 -7.278 1.00 38.75 219 ARG A C 1
ATOM 1712 O O . ARG A 1 219 ? -10.205 17.265 -6.169 1.00 38.75 219 ARG A O 1
ATOM 1719 N N . ASN A 1 220 ? -10.867 16.775 -8.274 1.00 44.06 220 ASN A N 1
ATOM 1720 C CA . ASN A 1 220 ? -10.432 15.381 -8.453 1.00 44.06 220 ASN A CA 1
ATOM 1721 C C . ASN A 1 220 ? -10.981 14.287 -7.507 1.00 44.06 220 ASN A C 1
ATOM 1723 O O . ASN A 1 220 ? -10.492 14.048 -6.410 1.00 44.06 220 ASN A O 1
ATOM 1727 N N . ARG A 1 221 ? -11.941 13.517 -8.049 1.00 52.31 221 ARG A N 1
ATOM 1728 C CA . ARG A 1 221 ? -12.675 12.377 -7.454 1.00 52.31 221 ARG A CA 1
ATOM 1729 C C . ARG A 1 221 ? -11.896 11.044 -7.376 1.00 52.31 221 ARG A C 1
ATOM 1731 O O . ARG A 1 221 ? -12.510 9.980 -7.374 1.00 52.31 221 ARG A O 1
ATOM 1738 N N . TRP A 1 222 ? -10.566 11.058 -7.358 1.00 60.94 222 TRP A N 1
ATOM 1739 C CA . TRP A 1 222 ? -9.760 9.840 -7.552 1.00 60.94 222 TRP A CA 1
ATOM 1740 C C . TRP A 1 222 ? -9.256 9.249 -6.229 1.00 60.94 222 TRP A C 1
ATOM 1742 O O . TRP A 1 222 ? -8.072 9.318 -5.937 1.00 60.94 222 TRP A O 1
ATOM 1752 N N . SER A 1 223 ? -10.128 8.741 -5.360 1.00 75.38 223 SER A N 1
ATOM 1753 C CA . SER A 1 223 ? -9.650 8.078 -4.132 1.00 75.38 223 SER A CA 1
ATOM 1754 C C . SER A 1 223 ? -9.277 6.618 -4.385 1.00 75.38 223 SER A C 1
ATOM 1756 O O . SER A 1 223 ? -9.847 5.990 -5.284 1.00 75.38 223 SER A O 1
ATOM 1758 N N . ILE A 1 224 ? -8.354 6.091 -3.575 1.00 88.94 224 ILE A N 1
ATOM 1759 C CA . ILE A 1 224 ? -8.069 4.657 -3.543 1.00 88.94 224 ILE A CA 1
ATOM 1760 C C . ILE A 1 224 ? -9.366 3.913 -3.221 1.00 88.94 224 ILE A C 1
ATOM 1762 O O . ILE A 1 224 ? -10.111 4.291 -2.318 1.00 88.94 224 ILE A O 1
ATOM 1766 N N . LYS A 1 225 ? -9.626 2.865 -4.000 1.00 92.81 225 LYS A N 1
ATOM 1767 C CA . LYS A 1 225 ? -10.754 1.942 -3.853 1.00 92.81 225 LYS A CA 1
ATOM 1768 C C . LYS A 1 225 ? -10.308 0.570 -3.376 1.00 92.81 225 LYS A C 1
ATOM 1770 O O . LYS A 1 225 ? -11.049 -0.096 -2.666 1.00 92.81 225 LYS A O 1
ATOM 1775 N N . TYR A 1 226 ? -9.104 0.172 -3.772 1.00 96.50 226 TYR A N 1
ATOM 1776 C CA . TYR A 1 226 ? -8.520 -1.123 -3.470 1.00 96.50 226 TYR A CA 1
ATOM 1777 C C . TYR A 1 226 ? -7.089 -0.932 -2.978 1.00 96.50 226 TYR A C 1
ATOM 1779 O O . TYR A 1 226 ? -6.262 -0.372 -3.705 1.00 96.50 226 TYR A O 1
ATOM 1787 N N . LEU A 1 227 ? -6.815 -1.405 -1.765 1.00 97.00 227 LEU A N 1
ATOM 1788 C CA . LEU A 1 227 ? -5.483 -1.443 -1.176 1.00 97.00 227 LEU A CA 1
ATOM 1789 C C . LEU A 1 227 ? -5.219 -2.843 -0.624 1.00 97.00 227 LEU A C 1
ATOM 1791 O O . LEU A 1 227 ? -5.877 -3.262 0.324 1.00 97.00 227 LEU A O 1
ATOM 1795 N N . SER A 1 228 ? -4.233 -3.536 -1.189 1.00 97.94 228 SER A N 1
ATOM 1796 C CA . SER A 1 228 ? -3.719 -4.777 -0.613 1.00 97.94 228 SER A CA 1
ATOM 1797 C C . SER A 1 228 ? -2.252 -4.630 -0.227 1.00 97.94 228 SER A C 1
ATOM 1799 O O . SER A 1 228 ? -1.394 -4.336 -1.063 1.00 97.94 228 SER A O 1
ATOM 1801 N N . LEU A 1 229 ? -1.974 -4.865 1.053 1.00 97.00 229 LEU A N 1
ATOM 1802 C CA . LEU A 1 229 ? -0.641 -4.995 1.649 1.00 97.00 229 LEU A CA 1
ATOM 1803 C C . LEU A 1 229 ? -0.465 -6.399 2.250 1.00 97.00 229 LEU A C 1
ATOM 1805 O O . LEU A 1 229 ? 0.336 -6.606 3.160 1.00 97.00 229 LEU A O 1
ATOM 1809 N N . SER A 1 230 ? -1.239 -7.366 1.756 1.00 95.94 230 SER A N 1
ATOM 1810 C CA . SER A 1 230 ? -1.285 -8.733 2.261 1.00 95.94 230 SER A CA 1
ATOM 1811 C C . SER A 1 230 ? 0.109 -9.367 2.309 1.00 95.94 230 SER A C 1
ATOM 1813 O O . SER A 1 230 ? 0.761 -9.551 1.286 1.00 95.94 230 SER A O 1
ATOM 1815 N N . GLY A 1 231 ? 0.599 -9.725 3.491 1.00 91.75 231 GLY A N 1
ATOM 1816 C CA . GLY A 1 231 ? 1.917 -10.325 3.695 1.00 91.75 231 GLY A CA 1
ATOM 1817 C C . GLY A 1 231 ? 3.080 -9.329 3.794 1.00 91.75 231 GLY A C 1
ATOM 1818 O O . GLY A 1 231 ? 4.220 -9.774 3.953 1.00 91.75 231 GLY A O 1
ATOM 1819 N N . CYS A 1 232 ? 2.828 -8.015 3.754 1.00 94.81 232 CYS A N 1
ATOM 1820 C CA . CYS A 1 232 ? 3.813 -6.968 4.051 1.00 94.81 232 CYS A CA 1
ATOM 1821 C C . CYS A 1 232 ? 4.021 -6.841 5.572 1.00 94.81 232 CYS A C 1
ATOM 1823 O O . CYS A 1 232 ? 3.635 -5.866 6.208 1.00 94.81 232 CYS A O 1
ATOM 1825 N N . PHE A 1 233 ? 4.643 -7.852 6.179 1.00 92.50 233 PHE A N 1
ATOM 1826 C CA . PHE A 1 233 ? 4.751 -8.014 7.636 1.00 92.50 233 PHE A CA 1
ATOM 1827 C C . PHE A 1 233 ? 5.550 -6.928 8.384 1.00 92.50 233 PHE A C 1
ATOM 1829 O O . PHE A 1 233 ? 5.586 -6.935 9.617 1.00 92.50 233 PHE A O 1
ATOM 1836 N N . GLN A 1 234 ? 6.239 -6.037 7.666 1.00 94.44 234 GLN A N 1
ATOM 1837 C CA . GLN A 1 234 ? 6.979 -4.913 8.251 1.00 94.44 234 GLN A CA 1
ATOM 1838 C C . GLN A 1 234 ? 6.118 -3.652 8.420 1.00 94.44 234 GLN A C 1
ATOM 1840 O O . GLN A 1 234 ? 6.604 -2.673 8.976 1.00 94.44 234 GLN A O 1
ATOM 1845 N N . ILE A 1 235 ? 4.863 -3.671 7.961 1.00 95.50 235 ILE A N 1
ATOM 1846 C CA . ILE A 1 235 ? 3.908 -2.578 8.159 1.00 95.50 235 ILE A CA 1
ATOM 1847 C C . ILE A 1 235 ? 3.430 -2.554 9.613 1.00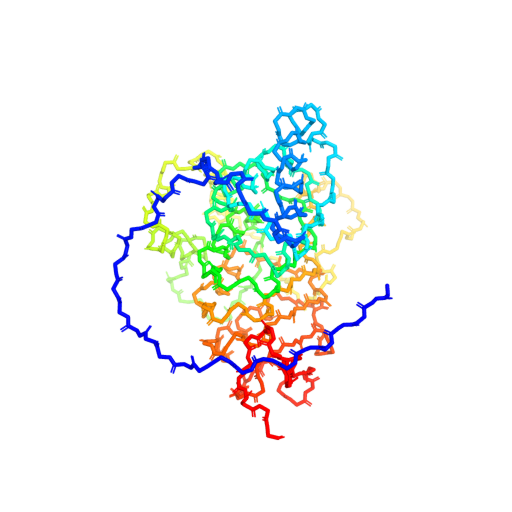 95.50 235 ILE A C 1
ATOM 1849 O O . ILE A 1 235 ? 3.073 -3.592 10.178 1.00 95.50 235 ILE A O 1
ATOM 1853 N N . THR A 1 236 ? 3.416 -1.361 10.203 1.00 95.38 236 THR A N 1
ATOM 1854 C CA . THR A 1 236 ? 3.001 -1.087 11.580 1.00 95.38 236 THR A CA 1
ATOM 1855 C C . THR A 1 236 ? 1.970 0.041 11.631 1.00 95.38 236 THR A C 1
ATOM 1857 O O . THR A 1 236 ? 1.590 0.633 10.615 1.00 95.38 236 THR A O 1
ATOM 1860 N N . ASP A 1 237 ? 1.509 0.364 12.840 1.00 92.00 237 ASP A N 1
ATOM 1861 C CA . ASP A 1 237 ? 0.576 1.464 13.077 1.00 92.00 237 ASP A CA 1
ATOM 1862 C C . ASP A 1 237 ? 1.094 2.805 12.544 1.00 92.00 237 ASP A C 1
ATOM 1864 O O . ASP A 1 237 ? 0.291 3.654 12.170 1.00 92.00 237 ASP A O 1
ATOM 1868 N N . ILE A 1 238 ? 2.417 3.001 12.474 1.00 90.25 238 ILE A N 1
ATOM 1869 C CA . ILE A 1 238 ? 3.028 4.232 11.957 1.00 90.25 238 ILE A CA 1
ATOM 1870 C C . ILE A 1 238 ? 2.586 4.487 10.513 1.00 90.25 238 ILE A C 1
ATOM 1872 O O . ILE A 1 238 ? 2.108 5.578 10.196 1.00 90.25 238 ILE A O 1
ATOM 1876 N N . GLY A 1 239 ? 2.711 3.488 9.636 1.00 89.94 239 GLY A N 1
ATOM 1877 C CA . GLY A 1 239 ? 2.380 3.645 8.223 1.00 89.94 239 GLY A CA 1
ATOM 1878 C C . GLY A 1 239 ? 0.878 3.804 7.987 1.00 89.94 239 GLY A C 1
ATOM 1879 O O . GLY A 1 239 ? 0.454 4.664 7.213 1.00 89.94 239 GLY A O 1
ATOM 1880 N N . ILE A 1 240 ? 0.055 3.023 8.693 1.00 91.75 240 ILE A N 1
ATOM 1881 C CA . ILE A 1 240 ? -1.409 3.098 8.577 1.00 91.75 240 ILE A CA 1
ATOM 1882 C C . ILE A 1 240 ? -1.948 4.431 9.121 1.00 91.75 240 ILE A C 1
ATOM 1884 O O . ILE A 1 240 ? -2.794 5.060 8.479 1.00 91.75 240 ILE A O 1
ATOM 1888 N N . ARG A 1 241 ? -1.411 4.935 10.240 1.00 87.00 241 ARG A N 1
ATOM 1889 C CA . ARG A 1 241 ? -1.755 6.273 10.747 1.00 87.00 241 ARG A CA 1
ATOM 1890 C C . ARG A 1 241 ? -1.314 7.375 9.797 1.00 87.00 241 ARG A C 1
ATOM 1892 O O . ARG A 1 241 ? -2.069 8.323 9.609 1.00 87.00 241 ARG A O 1
ATOM 1899 N N . ALA A 1 242 ? -0.152 7.253 9.154 1.00 83.81 242 ALA A N 1
ATOM 1900 C CA . ALA A 1 242 ? 0.275 8.226 8.150 1.00 83.81 242 ALA A CA 1
ATOM 1901 C C . ALA A 1 242 ? -0.742 8.340 7.001 1.00 83.81 242 ALA A C 1
ATOM 1903 O O . ALA A 1 242 ? -1.087 9.450 6.593 1.00 83.81 242 ALA A O 1
ATOM 1904 N N . LEU A 1 243 ? -1.295 7.214 6.530 1.00 85.19 243 LEU A N 1
ATOM 1905 C CA . LEU A 1 243 ? -2.398 7.241 5.567 1.00 85.19 243 LEU A CA 1
ATOM 1906 C C . LEU A 1 243 ? -3.645 7.917 6.151 1.00 85.19 243 LEU A C 1
ATOM 1908 O O . LEU A 1 243 ? -4.208 8.790 5.493 1.00 85.19 243 LEU A O 1
ATOM 1912 N N . ALA A 1 244 ? -4.054 7.575 7.377 1.00 82.56 244 ALA A N 1
ATOM 1913 C CA . ALA A 1 244 ? -5.224 8.173 8.032 1.00 82.56 244 ALA A CA 1
ATOM 1914 C C . ALA A 1 244 ? -5.111 9.706 8.170 1.00 82.56 244 ALA A C 1
ATOM 1916 O O . ALA A 1 244 ? -6.074 10.434 7.914 1.00 82.56 244 ALA A O 1
ATOM 1917 N N . LEU A 1 245 ? -3.922 10.197 8.529 1.00 74.25 245 LEU A N 1
ATOM 1918 C CA . LEU A 1 245 ? -3.622 11.621 8.681 1.00 74.25 245 LEU A CA 1
ATOM 1919 C C . LEU A 1 245 ? -3.619 12.366 7.337 1.00 74.25 245 LEU A C 1
ATOM 1921 O O . LEU A 1 245 ? -3.950 13.550 7.289 1.00 74.25 245 LEU A O 1
ATOM 1925 N N . SER A 1 246 ? -3.304 11.680 6.235 1.00 71.88 246 SER A N 1
ATOM 1926 C CA . SER A 1 246 ? -3.235 12.299 4.904 1.00 71.88 246 SER A CA 1
ATOM 1927 C C . SER A 1 246 ? -4.590 12.673 4.292 1.00 71.88 246 SER A C 1
ATOM 1929 O O . SER A 1 246 ? -4.633 13.482 3.361 1.00 71.88 246 SER A O 1
ATOM 1931 N N . GLY A 1 247 ? -5.707 12.121 4.787 1.00 70.69 247 GLY A N 1
ATOM 1932 C CA . GLY A 1 247 ? -7.030 12.471 4.270 1.00 70.69 247 GLY A CA 1
ATOM 1933 C C . GLY A 1 247 ? -8.166 11.513 4.630 1.00 70.69 247 GLY A C 1
ATOM 1934 O O . GLY A 1 247 ? -8.131 10.803 5.633 1.00 70.69 247 GLY A O 1
ATOM 1935 N N . PHE A 1 248 ? -9.224 11.553 3.816 1.00 71.31 248 PHE A N 1
ATOM 1936 C CA . PHE A 1 248 ? -10.355 10.620 3.862 1.00 71.31 248 PHE A CA 1
ATOM 1937 C C . PHE A 1 248 ? -10.309 9.672 2.669 1.00 71.31 248 PHE A C 1
ATOM 1939 O O . PHE A 1 248 ? -9.977 10.077 1.550 1.00 71.31 248 PHE A O 1
ATOM 1946 N N . PHE A 1 249 ? -10.765 8.441 2.886 1.00 80.06 249 PHE A N 1
ATOM 1947 C CA . PHE A 1 249 ? -10.864 7.406 1.863 1.00 80.06 249 PHE A CA 1
ATOM 1948 C C . PHE A 1 249 ? -12.335 7.023 1.628 1.00 80.06 249 PHE A C 1
ATOM 1950 O O . PHE A 1 249 ? -12.747 5.897 1.898 1.00 80.06 249 PHE A O 1
ATOM 1957 N N . PRO A 1 250 ? -13.163 7.944 1.091 1.00 77.69 250 PRO A N 1
ATOM 1958 C CA . PRO A 1 250 ? -14.614 7.755 0.994 1.00 77.69 250 PRO A CA 1
ATOM 1959 C C . PRO A 1 250 ? -15.043 6.683 -0.015 1.00 77.69 250 PRO A C 1
ATOM 1961 O O . PRO A 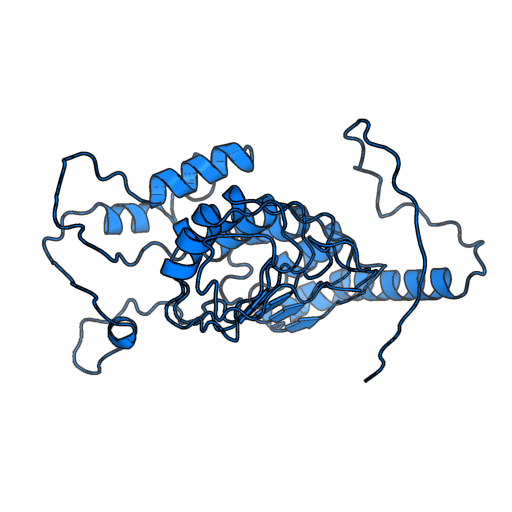1 250 ? -16.223 6.367 -0.093 1.00 77.69 250 PRO A O 1
ATOM 1964 N N . PHE A 1 251 ? -14.114 6.161 -0.817 1.00 84.62 251 PHE A N 1
ATOM 1965 C CA . PHE A 1 251 ? -14.388 5.146 -1.835 1.00 84.62 251 PHE A CA 1
ATOM 1966 C C . PHE A 1 251 ? -13.589 3.859 -1.619 1.00 84.62 251 PHE A C 1
ATOM 1968 O O . PHE A 1 251 ? -13.642 2.993 -2.491 1.00 84.62 251 PHE A O 1
ATOM 1975 N N . LEU A 1 252 ? -12.846 3.737 -0.510 1.00 90.00 252 LEU A N 1
ATOM 1976 C CA . LEU A 1 252 ? -12.130 2.505 -0.199 1.00 90.00 252 LEU A CA 1
ATOM 1977 C C . LEU A 1 252 ? -13.156 1.418 0.094 1.00 90.00 252 LEU A C 1
ATOM 1979 O O . LEU A 1 252 ? -13.914 1.518 1.053 1.00 90.00 252 LEU A O 1
ATOM 1983 N N . SER A 1 253 ? -13.181 0.413 -0.771 1.00 91.25 253 SER A N 1
ATOM 1984 C CA . SER A 1 253 ? -14.134 -0.690 -0.727 1.00 91.25 253 SER A CA 1
ATOM 1985 C C . SER A 1 253 ? -13.438 -2.039 -0.610 1.00 91.25 253 SER A C 1
ATOM 1987 O O . SER A 1 253 ? -14.108 -3.051 -0.709 1.00 91.25 253 SER A O 1
ATOM 1989 N N . HIS A 1 254 ? -12.109 -2.068 -0.509 1.00 96.56 254 HIS A N 1
ATOM 1990 C CA . HIS A 1 254 ? -11.328 -3.276 -0.280 1.00 96.56 254 HIS A CA 1
ATOM 1991 C C . HIS A 1 254 ? -10.017 -2.923 0.418 1.00 96.56 254 HIS A C 1
ATOM 1993 O O . HIS A 1 254 ? -9.235 -2.115 -0.102 1.00 96.56 254 HIS A O 1
ATOM 1999 N N . LEU A 1 255 ? -9.783 -3.545 1.570 1.00 96.88 255 LEU A N 1
ATOM 2000 C CA . LEU A 1 255 ? -8.574 -3.397 2.366 1.00 96.88 255 LEU A CA 1
ATOM 2001 C C . LEU A 1 255 ? -8.089 -4.773 2.829 1.00 96.88 255 LEU A C 1
ATOM 2003 O O . LEU A 1 255 ? -8.707 -5.381 3.700 1.00 96.88 255 LEU A O 1
ATOM 2007 N N . ASP A 1 256 ? -6.966 -5.237 2.280 1.00 97.06 256 ASP A N 1
ATOM 2008 C CA . ASP A 1 256 ? -6.315 -6.475 2.723 1.00 97.06 256 ASP A CA 1
ATOM 2009 C C . ASP A 1 256 ? -4.984 -6.179 3.427 1.00 97.06 256 ASP A C 1
ATOM 2011 O O . ASP A 1 256 ? -3.999 -5.752 2.821 1.00 97.06 256 ASP A O 1
ATOM 2015 N N . LEU A 1 257 ? -4.976 -6.416 4.737 1.00 95.88 257 LEU A N 1
ATOM 2016 C CA . LEU A 1 257 ? -3.845 -6.320 5.660 1.00 95.88 257 LEU A CA 1
ATOM 2017 C C . LEU A 1 257 ? -3.522 -7.689 6.286 1.00 95.88 257 LEU A C 1
ATOM 2019 O O . LEU A 1 257 ? -2.875 -7.771 7.335 1.00 95.88 257 LEU A O 1
ATOM 2023 N N . SER A 1 258 ? -3.980 -8.785 5.672 1.00 94.19 258 SER A N 1
ATOM 2024 C CA . SER A 1 258 ? -3.672 -10.148 6.115 1.00 94.19 258 SER A CA 1
ATOM 2025 C C . SER A 1 258 ? -2.160 -10.331 6.215 1.00 94.19 258 SER A C 1
ATOM 2027 O O . SER A 1 258 ? -1.425 -9.988 5.295 1.00 94.19 258 SER A O 1
ATOM 2029 N N . GLY A 1 259 ? -1.656 -10.880 7.318 1.00 90.38 259 GLY A N 1
ATOM 2030 C CA . GLY A 1 259 ? -0.214 -11.079 7.506 1.00 90.38 259 GLY A CA 1
ATOM 2031 C C . GLY A 1 259 ? 0.578 -9.855 7.978 1.00 90.38 259 GLY A C 1
ATOM 2032 O O . GLY A 1 259 ? 1.767 -9.995 8.265 1.00 90.38 259 GLY A O 1
ATOM 2033 N N . CYS A 1 260 ? -0.049 -8.685 8.128 1.00 93.38 260 CYS A N 1
ATOM 2034 C CA . CYS A 1 260 ? 0.540 -7.518 8.791 1.00 93.38 260 CYS A CA 1
ATOM 2035 C C . CYS A 1 260 ? 0.416 -7.651 10.321 1.00 93.38 260 CYS A C 1
ATOM 2037 O O . CYS A 1 260 ? -0.311 -6.910 10.976 1.00 93.38 260 CYS A O 1
ATOM 2039 N N . PHE A 1 261 ? 1.090 -8.641 10.912 1.00 89.69 261 PHE A N 1
ATOM 2040 C CA . PHE A 1 261 ? 0.924 -9.019 12.327 1.00 89.69 261 PHE A CA 1
ATOM 2041 C C . PHE A 1 261 ? 1.522 -8.029 13.344 1.00 89.69 261 PHE A C 1
ATOM 2043 O O . PHE A 1 261 ? 1.424 -8.259 14.545 1.00 89.69 261 PHE A O 1
ATOM 2050 N N . ARG A 1 262 ? 2.171 -6.953 12.881 1.00 92.81 262 ARG A N 1
ATOM 2051 C CA . ARG A 1 262 ? 2.682 -5.863 13.731 1.00 92.81 262 ARG A CA 1
ATOM 2052 C C . ARG A 1 262 ? 1.680 -4.721 13.915 1.00 92.81 262 ARG A C 1
ATOM 2054 O O . ARG A 1 262 ? 1.978 -3.786 14.652 1.00 92.81 262 ARG A O 1
ATOM 2061 N N . LEU A 1 263 ? 0.536 -4.781 13.235 1.00 93.81 263 LEU A N 1
ATOM 2062 C CA . LEU A 1 263 ? -0.554 -3.833 13.426 1.00 93.81 263 LEU A CA 1
ATOM 2063 C C . LEU A 1 263 ? -1.291 -4.110 14.731 1.00 93.81 263 LEU A C 1
ATOM 2065 O O . LEU A 1 263 ? -1.504 -5.265 15.105 1.00 93.81 263 LEU A O 1
ATOM 2069 N N . THR A 1 264 ? -1.720 -3.038 15.385 1.00 94.38 264 THR A N 1
ATOM 2070 C CA . THR A 1 264 ? -2.605 -3.101 16.545 1.00 94.38 264 THR A CA 1
ATOM 2071 C C . THR A 1 264 ? -4.030 -2.715 16.164 1.00 94.38 264 THR A C 1
ATOM 2073 O O . THR A 1 264 ? -4.282 -2.066 15.143 1.00 94.38 264 THR A O 1
ATOM 2076 N N . ALA A 1 265 ? -4.980 -3.097 17.016 1.00 92.62 265 ALA A N 1
ATOM 2077 C CA . ALA A 1 265 ? -6.370 -2.681 16.888 1.00 92.62 265 ALA A CA 1
ATOM 2078 C C . ALA A 1 265 ? -6.536 -1.162 16.859 1.00 92.62 265 ALA A C 1
ATOM 2080 O O . ALA A 1 265 ? -7.296 -0.653 16.043 1.00 92.62 265 ALA A O 1
ATOM 2081 N N . ASP A 1 266 ? -5.803 -0.430 17.696 1.00 91.12 266 ASP A N 1
ATOM 2082 C CA . ASP A 1 266 ? -5.927 1.025 17.789 1.00 91.12 266 ASP A CA 1
ATOM 2083 C C . ASP A 1 266 ? -5.484 1.719 16.490 1.00 91.12 266 ASP A C 1
ATOM 2085 O O . ASP A 1 266 ? -6.196 2.571 15.950 1.00 91.12 266 ASP A O 1
ATOM 2089 N N . GLY A 1 267 ? -4.344 1.298 15.929 1.00 89.12 267 GLY A N 1
ATOM 2090 C CA . GLY A 1 267 ? -3.859 1.806 14.645 1.00 89.12 267 GLY A CA 1
ATOM 2091 C C . GLY A 1 267 ? -4.821 1.514 13.493 1.00 89.12 267 GLY A C 1
ATOM 2092 O O . GLY A 1 267 ? -5.084 2.394 12.671 1.00 89.12 267 GLY A O 1
ATOM 2093 N N . LEU A 1 268 ? -5.383 0.303 13.456 1.00 93.31 268 LEU A N 1
ATOM 2094 C CA . LEU A 1 268 ? -6.309 -0.105 12.403 1.00 93.31 268 LEU A CA 1
ATOM 2095 C C . LEU A 1 268 ? -7.685 0.575 12.525 1.00 93.31 268 LEU A C 1
ATOM 2097 O O . LEU A 1 268 ? -8.194 1.072 11.520 1.00 93.31 268 LEU A O 1
ATOM 2101 N N . ASN A 1 269 ? -8.255 0.667 13.732 1.00 88.88 269 ASN A N 1
ATOM 2102 C CA . ASN A 1 269 ? -9.510 1.385 13.995 1.00 88.88 269 ASN A CA 1
ATOM 2103 C C . ASN A 1 269 ? -9.404 2.852 13.557 1.00 88.88 269 ASN A C 1
ATOM 2105 O O . ASN A 1 269 ? -10.250 3.333 12.805 1.00 88.88 269 ASN A O 1
ATOM 2109 N N . THR A 1 270 ? -8.295 3.517 13.910 1.00 86.44 270 THR A N 1
ATOM 2110 C CA . THR A 1 270 ? -8.021 4.908 13.507 1.00 86.44 270 THR A CA 1
ATOM 2111 C C . THR A 1 270 ? -8.105 5.102 11.985 1.00 86.44 270 THR A C 1
ATOM 2113 O O . THR A 1 270 ? -8.552 6.145 11.508 1.00 86.44 270 THR A O 1
ATOM 2116 N N . PHE A 1 271 ? -7.667 4.117 11.197 1.00 88.81 271 PHE A N 1
ATOM 2117 C CA . PHE A 1 271 ? -7.727 4.189 9.737 1.00 88.81 271 PHE A CA 1
ATOM 2118 C C . PHE A 1 271 ? -9.109 3.841 9.176 1.00 88.81 271 PHE A C 1
ATOM 2120 O O . PHE A 1 271 ? -9.590 4.530 8.273 1.00 88.81 271 PHE A O 1
ATOM 2127 N N . VAL A 1 272 ? -9.771 2.811 9.710 1.00 87.88 272 VAL A N 1
ATOM 2128 C CA . VAL A 1 272 ? -11.113 2.402 9.261 1.00 87.88 272 VAL A CA 1
ATOM 2129 C C . VAL A 1 272 ? -12.151 3.501 9.511 1.00 87.88 272 VAL A C 1
ATOM 2131 O O . VAL A 1 272 ? -13.002 3.724 8.650 1.00 87.88 272 VAL A O 1
ATOM 2134 N N . ASP A 1 273 ? -12.002 4.301 10.571 1.00 83.12 273 ASP A N 1
ATOM 2135 C CA . ASP A 1 273 ? -12.834 5.490 10.833 1.00 83.12 273 ASP A CA 1
ATOM 2136 C C . ASP A 1 273 ? -12.798 6.535 9.698 1.00 83.12 273 ASP A C 1
ATOM 2138 O O . ASP A 1 273 ? -13.690 7.380 9.571 1.00 83.12 273 ASP A O 1
ATOM 2142 N N . ARG A 1 274 ? -11.774 6.486 8.836 1.00 79.69 274 ARG A N 1
ATOM 2143 C CA . ARG A 1 274 ? -11.595 7.366 7.665 1.00 79.69 274 ARG A CA 1
ATOM 2144 C C . ARG A 1 274 ? -12.125 6.758 6.365 1.00 79.69 274 ARG A C 1
ATOM 2146 O O . ARG A 1 274 ? -12.027 7.400 5.313 1.00 79.69 274 ARG A O 1
ATOM 2153 N N . CYS A 1 275 ? -12.685 5.551 6.431 1.00 83.69 275 CYS A N 1
ATOM 2154 C CA . CYS A 1 275 ? -13.099 4.727 5.298 1.00 83.69 275 CYS A CA 1
ATOM 2155 C C . CYS A 1 275 ? -14.602 4.388 5.376 1.00 83.69 275 CYS A C 1
ATOM 2157 O O . CYS A 1 275 ? -14.967 3.232 5.568 1.00 83.69 275 CYS A O 1
ATOM 2159 N N . PRO A 1 276 ? -15.513 5.363 5.197 1.00 81.25 276 PRO A N 1
ATOM 2160 C CA . PRO A 1 276 ? -16.945 5.153 5.435 1.00 81.25 276 PRO A CA 1
ATOM 2161 C C . PRO A 1 276 ? -17.636 4.197 4.446 1.00 81.25 276 PRO A C 1
ATOM 2163 O O . PRO A 1 276 ? -18.759 3.772 4.696 1.00 81.25 276 PRO A O 1
ATOM 2166 N N . ALA A 1 277 ? -17.005 3.897 3.307 1.00 80.50 277 ALA A N 1
ATOM 2167 C CA . ALA A 1 277 ? -17.516 2.945 2.319 1.00 80.50 277 ALA A CA 1
ATOM 2168 C C . ALA A 1 277 ? -16.984 1.515 2.518 1.00 80.50 277 ALA A C 1
ATOM 2170 O O . ALA A 1 277 ? -17.386 0.618 1.776 1.00 80.50 277 ALA A O 1
ATOM 2171 N N . LEU A 1 278 ? -16.082 1.302 3.482 1.00 87.50 278 LEU A N 1
ATOM 2172 C CA . LEU A 1 278 ? -15.484 -0.001 3.735 1.00 87.50 278 LEU A CA 1
ATOM 2173 C C . LEU A 1 278 ? -16.444 -0.855 4.564 1.00 87.50 278 LEU A C 1
ATOM 2175 O O . LEU A 1 278 ? -16.854 -0.470 5.658 1.00 87.50 278 LEU A O 1
ATOM 2179 N N . LEU A 1 279 ? -16.799 -2.019 4.031 1.00 87.12 279 LEU A N 1
ATOM 2180 C CA . LEU A 1 279 ? -17.648 -2.997 4.703 1.00 87.12 279 LEU A CA 1
ATOM 2181 C C . LEU A 1 279 ? -16.786 -4.060 5.385 1.00 87.12 279 LEU A C 1
ATOM 2183 O O . LEU A 1 279 ? -15.681 -4.353 4.929 1.00 87.12 279 LEU A O 1
ATOM 2187 N N . ALA A 1 280 ? -17.323 -4.693 6.431 1.00 87.56 280 ALA A N 1
ATOM 2188 C CA . ALA A 1 280 ? -16.654 -5.791 7.132 1.00 87.56 280 ALA A CA 1
ATOM 2189 C C . ALA A 1 280 ? -16.242 -6.939 6.185 1.00 87.56 280 ALA A C 1
ATOM 2191 O O . ALA A 1 280 ? -15.158 -7.497 6.324 1.00 87.56 280 ALA A O 1
ATOM 2192 N N . SER A 1 281 ? -17.065 -7.231 5.168 1.00 89.12 281 SER A N 1
ATOM 2193 C CA . SER A 1 281 ? -16.801 -8.263 4.152 1.00 89.12 281 SER A CA 1
ATOM 2194 C C . SER A 1 281 ? -15.557 -8.004 3.306 1.00 89.12 281 SER A C 1
ATOM 2196 O O . SER A 1 281 ? -14.946 -8.948 2.808 1.00 89.12 281 SER A O 1
ATOM 2198 N N . ASP A 1 282 ? -15.182 -6.739 3.141 1.00 90.88 282 ASP A N 1
ATOM 2199 C CA . ASP A 1 282 ? -14.083 -6.311 2.279 1.00 90.88 282 ASP A CA 1
ATOM 2200 C C . ASP A 1 282 ? -12.851 -5.858 3.076 1.00 90.88 282 ASP A C 1
ATOM 2202 O O . ASP A 1 282 ? -11.914 -5.278 2.517 1.00 90.88 282 ASP A O 1
ATOM 2206 N N . LEU A 1 283 ? -12.858 -6.125 4.384 1.00 92.81 283 LEU A N 1
ATOM 2207 C CA . LEU A 1 283 ? -11.760 -5.888 5.301 1.00 92.81 283 LEU A CA 1
ATOM 2208 C C . LEU A 1 283 ? -11.145 -7.225 5.733 1.00 92.81 283 LEU A C 1
ATOM 2210 O O . LEU A 1 283 ? -11.807 -8.070 6.336 1.00 92.81 283 LEU A O 1
ATOM 2214 N N . TYR A 1 284 ? -9.849 -7.376 5.476 1.00 94.31 284 TYR A N 1
ATOM 2215 C CA . TYR A 1 284 ? -9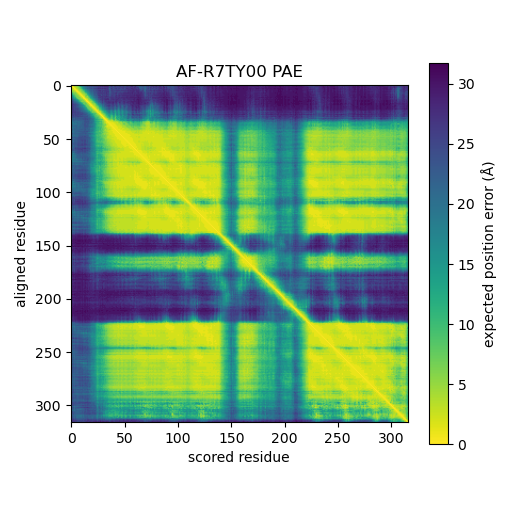.071 -8.559 5.830 1.00 94.31 284 TYR A CA 1
ATOM 2216 C C . TYR A 1 284 ? -7.877 -8.135 6.686 1.00 94.31 284 TYR A C 1
ATOM 2218 O O . TYR A 1 284 ? -7.115 -7.249 6.302 1.00 94.31 284 TYR A O 1
ATOM 2226 N N . TYR A 1 285 ? -7.694 -8.751 7.851 1.00 92.56 285 TYR A N 1
ATOM 2227 C CA . TYR A 1 285 ? -6.544 -8.515 8.726 1.00 92.56 285 TYR A CA 1
ATOM 2228 C C . TYR A 1 285 ? -6.224 -9.770 9.546 1.00 92.56 285 TYR A C 1
ATOM 2230 O O . TYR A 1 285 ? -6.908 -10.784 9.454 1.00 92.56 285 TYR A O 1
ATOM 2238 N N . CYS A 1 286 ? -5.131 -9.735 10.307 1.00 89.50 286 CYS A N 1
ATOM 2239 C CA . CYS A 1 286 ? -4.659 -10.870 11.101 1.00 89.50 286 CYS A CA 1
ATOM 2240 C C . CYS A 1 286 ? -5.679 -11.328 12.160 1.00 89.50 286 CYS A C 1
ATOM 2242 O O . CYS A 1 286 ? -6.063 -10.535 13.011 1.00 89.50 286 CYS A O 1
ATOM 2244 N N . ASP A 1 287 ? -5.993 -12.625 12.215 1.00 86.00 287 ASP A N 1
ATOM 2245 C CA . ASP A 1 287 ? -6.972 -13.183 13.168 1.00 86.00 287 ASP A CA 1
ATOM 2246 C C . ASP A 1 287 ? -6.583 -13.035 14.651 1.00 86.00 287 ASP A C 1
ATOM 2248 O O . ASP A 1 287 ? -7.407 -13.240 15.536 1.00 86.00 287 ASP A O 1
ATOM 2252 N N . ASN A 1 288 ? -5.310 -12.757 14.945 1.00 84.69 288 ASN A N 1
ATOM 2253 C CA . ASN A 1 288 ? -4.830 -12.578 16.320 1.00 84.69 288 ASN A CA 1
ATOM 2254 C C . ASN A 1 288 ? -4.991 -11.126 16.814 1.00 84.69 288 ASN A C 1
ATOM 2256 O O . ASN A 1 288 ? -4.611 -10.819 17.942 1.00 84.69 288 ASN A O 1
ATOM 2260 N N . LEU A 1 289 ? -5.496 -10.223 15.969 1.00 86.44 289 LEU A N 1
ATOM 2261 C CA . LEU A 1 289 ? -5.728 -8.825 16.310 1.00 86.44 289 LEU A CA 1
ATOM 2262 C C . LEU A 1 289 ? -7.092 -8.700 17.007 1.00 86.44 289 LEU A C 1
ATOM 2264 O O . LEU A 1 289 ? -8.132 -8.615 16.359 1.00 86.44 289 LEU A O 1
ATOM 2268 N N . THR A 1 290 ? -7.066 -8.706 18.339 1.00 85.56 290 THR A N 1
ATOM 2269 C CA . THR A 1 290 ? -8.249 -8.553 19.204 1.00 85.56 290 THR A CA 1
ATOM 2270 C C . THR A 1 290 ? -8.664 -7.090 19.338 1.00 85.56 290 THR A C 1
ATOM 2272 O O . THR A 1 290 ? -7.792 -6.228 19.474 1.00 85.56 290 THR A O 1
ATOM 2275 N N . GLY A 1 291 ? -9.965 -6.799 19.373 1.00 87.31 291 GLY A N 1
ATOM 2276 C CA . GLY A 1 291 ? -10.506 -5.433 19.450 1.00 87.31 291 GLY A CA 1
ATOM 2277 C C . GLY A 1 291 ? -10.408 -4.637 18.143 1.00 87.31 291 GLY A C 1
ATOM 2278 O O . GLY A 1 291 ? -10.511 -3.407 18.151 1.00 87.31 291 GLY A O 1
ATOM 2279 N N . GLY A 1 292 ? -10.146 -5.320 17.026 1.00 88.38 292 GLY A N 1
ATOM 2280 C CA . GLY A 1 292 ? -10.078 -4.714 15.700 1.00 88.38 292 GLY A CA 1
ATOM 2281 C C . GLY A 1 292 ? -11.440 -4.255 15.165 1.00 88.38 292 GLY A C 1
ATOM 2282 O O . GLY A 1 292 ? -12.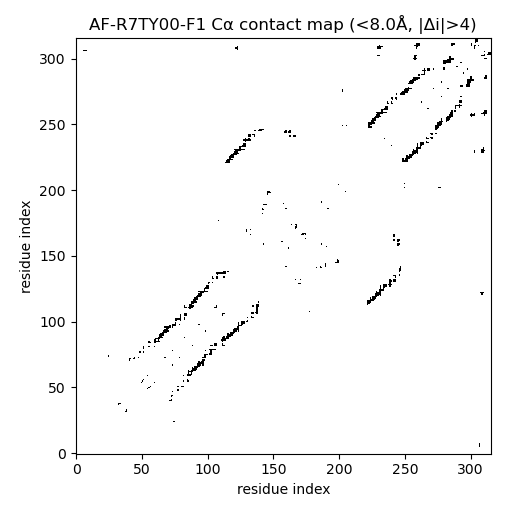488 -4.632 15.696 1.00 88.38 292 GLY A O 1
ATOM 2283 N N . PRO A 1 293 ? -11.449 -3.457 14.088 1.00 87.44 293 PRO A N 1
ATOM 2284 C CA . PRO A 1 293 ? -12.689 -3.013 13.472 1.00 87.44 293 PRO A CA 1
ATOM 2285 C C . PRO A 1 293 ? -13.454 -4.201 12.898 1.00 87.44 293 PRO A C 1
ATOM 2287 O O . PRO A 1 293 ? -12.897 -5.007 12.157 1.00 87.44 293 PRO A O 1
ATOM 2290 N N . PHE A 1 294 ? -14.750 -4.265 13.207 1.00 86.69 294 PHE A N 1
ATOM 2291 C CA . PHE A 1 294 ? -15.627 -5.367 12.810 1.00 86.69 294 PHE A CA 1
ATOM 2292 C C . PHE A 1 294 ? -15.145 -6.743 13.306 1.00 86.69 294 PHE A C 1
ATOM 2294 O O . PHE A 1 294 ? -15.275 -7.714 12.573 1.00 86.69 294 PHE A O 1
ATOM 2301 N N . GLU A 1 295 ? -14.619 -6.845 14.534 1.00 84.06 295 GLU A N 1
ATOM 2302 C CA . GLU A 1 295 ? -14.016 -8.072 15.095 1.00 84.06 295 GLU A CA 1
ATOM 2303 C C . GLU A 1 295 ? -14.799 -9.371 14.819 1.00 84.06 295 GLU A C 1
ATOM 2305 O O . GLU A 1 295 ? -14.207 -10.353 14.378 1.00 84.06 295 GLU A O 1
ATOM 2310 N N . ASP A 1 296 ? -16.126 -9.360 14.975 1.00 81.94 296 ASP A N 1
ATOM 2311 C CA . ASP A 1 296 ? -16.983 -10.540 14.759 1.00 81.94 296 ASP A CA 1
ATOM 2312 C C . ASP A 1 296 ? -17.445 -10.747 13.297 1.00 81.94 296 ASP A C 1
ATOM 2314 O O . ASP A 1 296 ? -18.145 -11.714 12.993 1.00 81.94 296 ASP A O 1
ATOM 2318 N N . GLN A 1 297 ? -17.137 -9.816 12.390 1.00 80.00 297 GLN A N 1
ATOM 2319 C CA . GLN A 1 297 ? -17.684 -9.762 11.022 1.00 80.00 297 GLN A CA 1
ATOM 2320 C C . GLN A 1 297 ? -16.620 -9.647 9.925 1.00 80.00 297 GLN A C 1
ATOM 2322 O O . GLN A 1 297 ? -16.936 -9.868 8.755 1.00 80.00 297 GLN A O 1
ATOM 2327 N N . ALA A 1 298 ? -15.396 -9.252 10.273 1.00 78.94 298 ALA A N 1
ATOM 2328 C CA . ALA A 1 298 ? -14.302 -9.111 9.331 1.00 78.94 298 ALA A CA 1
ATOM 2329 C C . ALA A 1 298 ? -13.942 -10.465 8.712 1.00 78.94 298 ALA A C 1
ATOM 2331 O O . ALA A 1 298 ? -14.060 -11.518 9.340 1.00 78.94 298 ALA A O 1
ATOM 2332 N N . SER A 1 299 ? -13.451 -10.438 7.476 1.00 80.00 299 SER A N 1
ATOM 2333 C CA . SER A 1 299 ? -13.182 -11.653 6.699 1.00 80.00 299 SER A CA 1
ATOM 2334 C C . SER A 1 299 ? -11.972 -12.466 7.190 1.00 80.00 299 SER A C 1
ATOM 2336 O O . SER A 1 299 ? -11.703 -13.542 6.655 1.00 80.00 299 SER A O 1
ATOM 2338 N N . GLY A 1 300 ? -11.240 -11.971 8.195 1.00 81.75 300 GLY A N 1
ATOM 2339 C CA . GLY A 1 300 ? -10.071 -12.637 8.771 1.00 81.75 300 GLY A CA 1
ATOM 2340 C C . GLY A 1 300 ? -8.880 -12.746 7.811 1.00 81.75 300 GLY A C 1
ATOM 2341 O O . GLY A 1 300 ? -8.889 -12.247 6.680 1.00 81.75 300 GLY A O 1
ATOM 2342 N N . CYS A 1 301 ? -7.824 -13.405 8.277 1.00 81.56 301 CYS A N 1
ATOM 2343 C CA . CYS A 1 301 ? -6.542 -13.502 7.597 1.00 81.56 301 CYS A CA 1
ATOM 2344 C C . CYS A 1 301 ? -6.599 -14.497 6.433 1.00 81.56 301 CYS A C 1
ATOM 2346 O O . CYS A 1 301 ? -6.734 -15.702 6.628 1.00 81.56 301 CYS A O 1
ATOM 2348 N N . GLN A 1 302 ? -6.364 -14.018 5.211 1.00 86.31 302 GLN A N 1
ATOM 2349 C CA . GLN A 1 302 ? -6.384 -14.850 3.995 1.00 86.31 302 GLN A CA 1
ATOM 2350 C C . GLN A 1 302 ? -5.060 -15.585 3.716 1.00 86.31 302 GLN A C 1
ATOM 2352 O O . GLN A 1 302 ? -4.846 -16.108 2.618 1.00 86.31 302 GLN A O 1
ATOM 2357 N N . ASN A 1 303 ? -4.141 -15.596 4.687 1.00 81.31 303 ASN A N 1
ATOM 2358 C CA . ASN A 1 303 ? -2.806 -16.185 4.543 1.00 81.31 303 ASN A CA 1
ATOM 2359 C C . ASN A 1 303 ? -2.652 -17.513 5.298 1.00 81.31 303 ASN A C 1
ATOM 2361 O O . ASN A 1 303 ? -1.547 -18.056 5.332 1.00 81.31 303 ASN A O 1
ATOM 2365 N N . LEU A 1 304 ? -3.728 -18.045 5.890 1.00 77.69 304 LEU A N 1
ATOM 2366 C CA . LEU A 1 304 ? -3.736 -19.396 6.455 1.00 77.69 304 LEU A CA 1
ATOM 2367 C C . LEU A 1 304 ? -3.300 -20.397 5.377 1.00 77.69 304 LEU A C 1
ATOM 2369 O O . LEU A 1 304 ? -3.726 -20.297 4.230 1.00 77.69 304 LEU A O 1
ATOM 2373 N N . GLU A 1 305 ? -2.373 -21.287 5.734 1.00 74.44 305 GLU A N 1
ATOM 2374 C CA . GLU A 1 305 ? -1.775 -22.286 4.829 1.00 74.44 305 GLU A CA 1
ATOM 2375 C C . GLU A 1 305 ? -1.040 -21.710 3.594 1.00 74.44 305 GLU A C 1
ATOM 2377 O O . GLU A 1 305 ? -0.603 -22.450 2.712 1.00 74.44 305 GLU A O 1
ATOM 2382 N N . CYS A 1 306 ? -0.818 -20.392 3.521 1.00 69.31 306 CYS A N 1
ATOM 2383 C CA . CYS A 1 306 ? -0.125 -19.768 2.397 1.00 69.31 306 CYS A CA 1
ATOM 2384 C C . CYS A 1 306 ? 1.397 -19.754 2.616 1.00 69.31 306 CYS A C 1
ATOM 2386 O O . CYS A 1 306 ? 1.912 -18.961 3.398 1.00 69.31 306 CYS A O 1
ATOM 2388 N N . SER A 1 307 ? 2.152 -20.558 1.858 1.00 70.62 307 SER A N 1
ATOM 2389 C CA . SER A 1 307 ? 3.627 -20.612 1.958 1.00 70.62 307 SER A CA 1
ATOM 2390 C C . SER A 1 307 ? 4.345 -19.344 1.468 1.00 70.62 307 SER A C 1
ATOM 2392 O O . SER A 1 307 ? 5.513 -19.112 1.783 1.00 70.62 307 SER A O 1
ATOM 2394 N N . SER A 1 308 ? 3.664 -18.517 0.670 1.00 71.06 308 SER A N 1
ATOM 2395 C CA . SER A 1 308 ? 4.266 -17.362 -0.010 1.00 71.06 308 SER A CA 1
ATOM 2396 C C . SER A 1 308 ? 4.064 -16.026 0.710 1.00 71.06 308 SER A C 1
ATOM 2398 O O . SER A 1 308 ? 4.893 -15.126 0.550 1.00 71.06 308 SER A O 1
ATOM 2400 N N . ARG A 1 309 ? 2.994 -15.887 1.504 1.00 76.88 309 ARG A N 1
ATOM 2401 C CA . ARG A 1 309 ? 2.652 -14.664 2.247 1.00 76.88 309 ARG A CA 1
ATOM 2402 C C . ARG A 1 309 ? 2.819 -14.899 3.743 1.00 76.88 309 ARG A C 1
ATOM 2404 O O . ARG A 1 309 ? 2.520 -15.978 4.236 1.00 76.88 309 ARG A O 1
ATOM 2411 N N . ALA A 1 310 ? 3.282 -13.879 4.464 1.00 73.62 310 ALA A N 1
ATOM 2412 C CA . ALA A 1 310 ? 3.365 -13.952 5.918 1.00 73.62 310 ALA A CA 1
ATOM 2413 C C . ALA A 1 310 ? 1.969 -14.168 6.520 1.00 73.62 310 ALA A C 1
ATOM 2415 O O . ALA A 1 310 ? 1.003 -13.550 6.076 1.00 73.62 310 ALA A O 1
ATOM 2416 N N . CYS A 1 311 ? 1.865 -15.012 7.539 1.00 78.44 311 CYS A N 1
ATOM 2417 C CA . CYS A 1 311 ? 0.620 -15.268 8.252 1.00 78.44 311 CYS A CA 1
ATOM 2418 C C . CYS A 1 311 ? 0.849 -15.116 9.757 1.00 78.44 311 CYS A C 1
ATOM 2420 O O . CYS A 1 311 ? 1.923 -15.437 10.260 1.00 78.44 311 CYS A O 1
ATOM 2422 N N . CYS A 1 312 ? -0.160 -14.624 10.477 1.00 72.88 312 CYS A N 1
ATOM 2423 C CA . CYS A 1 312 ? -0.126 -14.511 11.936 1.00 72.88 312 CYS A CA 1
ATOM 2424 C C . CYS A 1 312 ? -0.295 -15.860 12.656 1.00 72.88 312 CYS A C 1
ATOM 2426 O O . CYS A 1 312 ? -0.141 -15.924 13.873 1.00 72.88 312 CYS A O 1
ATOM 2428 N N . ARG A 1 313 ? -0.628 -16.927 11.921 1.00 75.69 313 ARG A N 1
ATOM 2429 C CA . ARG A 1 313 ? -0.772 -18.292 12.429 1.00 75.69 313 ARG A CA 1
ATOM 2430 C C . ARG A 1 313 ? 0.143 -19.220 11.633 1.00 75.69 313 ARG A C 1
ATOM 2432 O O . ARG A 1 313 ? 0.228 -19.105 10.410 1.00 75.69 313 ARG A O 1
ATOM 2439 N N . SER A 1 314 ? 0.825 -20.132 12.318 1.00 61.38 314 SER A N 1
ATOM 2440 C CA . SER A 1 314 ? 1.407 -21.314 11.683 1.00 61.38 314 SER A CA 1
ATOM 2441 C C . SER A 1 314 ? 0.252 -22.239 11.309 1.00 61.38 314 SER A C 1
ATOM 2443 O O . SER A 1 314 ? -0.545 -22.566 12.182 1.00 61.38 314 SER A O 1
ATOM 2445 N N . GLY A 1 315 ? 0.111 -22.595 10.029 1.00 55.16 315 GLY A N 1
ATOM 2446 C CA . GLY A 1 315 ? -0.878 -23.594 9.619 1.00 55.16 315 GLY A CA 1
ATOM 2447 C C . GLY A 1 315 ? -0.560 -24.922 10.303 1.00 55.16 315 GLY A C 1
ATOM 2448 O O . GLY A 1 315 ? 0.503 -25.484 10.042 1.00 55.16 315 GLY A O 1
ATOM 2449 N N . GLU A 1 316 ? -1.436 -25.355 11.205 1.00 39.34 316 GLU A N 1
ATOM 2450 C CA . GLU A 1 316 ? -1.499 -26.730 11.713 1.00 39.34 316 GLU A CA 1
ATOM 2451 C C . GLU A 1 316 ? -2.556 -27.508 10.932 1.00 39.34 316 GLU A C 1
ATOM 2453 O O . GLU A 1 316 ? -3.661 -26.949 10.742 1.00 39.34 316 GLU A O 1
#

Secondary structure (DSSP, 8-state):
------------------------TT----TT---HHHHHHHHHHHHHHHIIIIIHHHHGGG--EEE-TT-SS--HHHHHHHHHH-TT--EEE-TTS---GGGGTTGGGSSTTTT--EEE-TT-TT-BHHHHHHHHHHH----------S---S----HHHHHHHHHHHHHT--GGGT-HHHHHHHHHHHSS---------SGGGGS----SS------------EEE-TT-TB-BHHHHHHHHHH---TT--EEE-TT-TB--HHHHHHHHTT-TT--GGGEE--TT-TT-TTTTTS---TTTT-SSS--SS---

Mean predicted aligned error: 13.46 Å

Solvent-accessible surface area (backbone atoms only — not comparable to full-atom values): 17882 Å² total; per-residue (Å²): 145,83,88,82,88,77,95,73,92,74,84,88,84,86,90,81,87,75,100,76,81,88,67,72,90,76,61,85,71,73,88,81,64,83,51,69,68,57,51,51,38,52,53,50,30,56,50,53,51,48,41,58,70,65,45,33,78,75,48,14,72,75,36,38,70,48,79,49,56,59,32,85,48,51,46,34,70,57,45,21,50,46,41,60,41,21,33,48,25,27,33,42,32,44,22,49,20,73,40,36,36,70,24,39,57,50,20,43,75,51,71,14,46,47,42,27,27,33,41,32,38,28,31,13,68,58,31,38,30,63,34,34,43,25,46,19,54,22,56,43,52,69,76,78,87,85,83,86,69,100,71,89,63,100,74,82,71,58,58,65,57,57,40,50,53,51,46,30,68,74,69,71,43,77,62,84,73,75,43,62,73,74,44,47,68,37,48,52,63,72,72,45,96,68,99,65,91,74,86,76,92,54,82,66,73,80,45,86,78,87,76,81,97,77,80,88,76,85,77,75,92,43,51,43,28,34,43,32,40,27,13,15,46,58,28,34,37,69,17,45,39,35,39,36,50,28,47,74,30,70,52,22,50,33,41,33,35,14,11,22,64,58,42,47,24,68,34,51,35,61,31,52,76,34,21,82,49,50,45,41,79,37,30,24,31,30,76,84,48,68,82,27,72,49,67,96,54,35,61,33,41,83,21,67,76,38,88,80,31,41,43,76,54,83,70,124

Nearest PDB structures (foldseek):
  6vcd-assembly1_B  TM=9.416E-01  e=5.026E-18  Homo sapiens
  5irn-assembly1_A  TM=6.447E-01  e=2.070E-02  Oryctolagus cuniculus
  8f8t-assembly1_T  TM=3.555E-01  e=2.336E-02  Homo sapiens
  4q62-assembly1_A-2  TM=3.027E-01  e=1.278E-02  Legionella pneumophila subsp. pneumophila str. Philadelphia 1
  8iai-assembly1_Y  TM=4.889E-01  e=4.226E-01  Sus scrofa

Sequence (316 aa):
LWTFDEKTSVNTEDAGSHLKEVMDEDADEDESSDDPRIIKSRHEAKILHGVCHHLVPRVGSGVEIIKLSRSKSLSTSLTQKLLKSCPNVRHLDLSYTKVSDLAFKSASRGDGLSQLQHLDLSGCKFITDTVLLHLAMALARTCAQPRPLQHIQQDDTCLCQDFYALCEQVLNVRLSEMDRNRNEQVCNTCCGQDEGYAQWDTVEDCLPKSNNAQRKNVRNRWSIKYLSLSGCFQITDIGIRALALSGFFPFLSHLDLSGCFRLTADGLNTFVDRCPALLASDLYYCDNLTGGPFEDQASGCQNLECSSRACCRSGE

Organism: Capitella teleta (NCBI:txid283909)

Foldseek 3Di:
DDDDDDDDDDDDDDDDDDDDPPPPLPPPDPPPDPPPVVVVLVVLLVVLVCCLPPPLQPCQCVDAEDACALNANDDQVSLLSSQLSNQNHAADAHANYQHALSSLQNLLQDSGCCQHAADHHALNQRYALSNLLSNLSNPQDLDPDDDDDPDDDPPPDQLVVVLQVLCCVPVVDNCVPRPPPVCVVRVCVVVPDDPDDDHDPDLCVVPDDDDDDDDPPPPDPRAHQYDAPFQNLNYELSSLVSNLSSYARARHAAYHAAQVVRYEQVSQVSNVVRHRNYDLDRAEYALVHPNHVPNVRHPYHPCAVPPRGHHPDDRD

pLDDT: mean 70.87, std 24.05, range [21.28, 98.25]

Radius of gyration: 21.42 Å; Cα contacts (8 Å, |Δi|>4): 528; chains: 1; bounding box: 55×60×50 Å

InterPro domains:
  IPR001611 Leucine-rich repeat [PF13516] (86-101)
  IPR001611 Leucine-rich repeat [PF13516] (116-129)
  IPR001611 Leucine-rich repeat [PF13516] (224-244)
  IPR006553 Leucine-rich repeat, cysteine-containing subtype [SM00367] (86-110)
  IPR006553 Leucine-rich repeat, cysteine-containing subtype [SM00367] (113-138)
  IPR006553 Leucine-rich repeat, cysteine-containing subtype [SM00367] (223-246)
  IPR006553 Leucine-rich repeat, cysteine-containing subtype [SM00367] (249-274)
  IPR032675 Leucine-rich repeat domain superfamily [G3DSA:3.80.10.10] (45-200)
  IPR032675 Leucine-rich repeat domain superfamily [G3DSA:3.80.10.10] (202-314)